Protein AF-A0A1G6CC96-F1 (afdb_monomer_lite)

Radius of gyration: 22.36 Å; chains: 1; bounding box: 56×53×69 Å

pLDDT: mean 89.97, std 10.53, range [34.44, 98.5]

Organism: NCBI:txid439219

Foldseek 3Di:
DVLLVVLLVLLLVLLLVLLCVLFHNLLSVLLNVLSCLLCVLFCVSVDDDLLSNLRNLLSLLLSLLSQLVPDPPLVSLLVSLLVNLQSLLVSCVSPVLSCLLVVLSLVLVVVVVPVVSSVSSVVSSCVNNVVSNVVVVVCVVPDDPDDDDDDQLPDQDQLLQLLCLLDLLLNCPVVSLVQLCVVADPVQSPPDSSNSRHPVSSVVSNVVSVVVDDPVSLVSSLVNLLCLQQQQLSLFAQAAPPCVSPPDDDDPPCCVVCVPPPVVVLVCLQRRHCPHPNSVVSSVSSNVSSVLLVQLLVLLVVVCPPDSSSSSLNSSVVSQSVVCSSGRTNHNNSCSSVSSSSSSSSSCSVVNDRDDDPD

InterPro domains:
  IPR060765 Conserved hypothetical integral membrane protein [PF27792] (4-348)

Structure (mmCIF, N/CA/C/O backbone):
data_AF-A0A1G6CC96-F1
#
_entry.id   AF-A0A1G6CC96-F1
#
loop_
_atom_site.group_PDB
_atom_site.id
_atom_site.type_symbol
_atom_site.label_atom_id
_atom_site.label_alt_id
_atom_site.label_comp_id
_atom_site.label_asym_id
_atom_site.label_entity_id
_atom_site.label_seq_id
_atom_site.pdbx_PDB_ins_code
_atom_site.Cartn_x
_atom_site.Cartn_y
_atom_site.Cartn_z
_atom_site.occupancy
_atom_site.B_iso_or_equiv
_atom_site.auth_seq_id
_atom_site.auth_comp_id
_atom_site.auth_asym_id
_atom_site.auth_atom_id
_atom_site.pdbx_PDB_model_num
ATOM 1 N N . MET A 1 1 ? 4.349 18.146 -9.285 1.00 66.94 1 MET A N 1
ATOM 2 C CA . MET A 1 1 ? 4.994 18.316 -7.963 1.00 66.94 1 MET A CA 1
ATOM 3 C C . MET A 1 1 ? 4.019 18.847 -6.909 1.00 66.94 1 MET A C 1
ATOM 5 O O . MET A 1 1 ? 3.789 18.127 -5.953 1.00 66.94 1 MET A O 1
ATOM 9 N N . PHE A 1 2 ? 3.364 20.006 -7.105 1.00 79.88 2 PHE A N 1
ATOM 10 C CA . PHE A 1 2 ? 2.417 20.583 -6.124 1.00 79.88 2 PHE A CA 1
ATOM 11 C C . PHE A 1 2 ? 1.309 19.619 -5.658 1.00 79.88 2 PHE A C 1
ATOM 13 O O . PHE A 1 2 ? 1.129 19.424 -4.461 1.00 79.88 2 PHE A O 1
ATOM 20 N N . LEU A 1 3 ? 0.617 18.956 -6.594 1.00 84.00 3 LEU A N 1
ATOM 21 C CA . LEU A 1 3 ? -0.415 17.967 -6.256 1.00 84.00 3 LEU A CA 1
ATOM 22 C C . LEU A 1 3 ? 0.128 16.836 -5.371 1.00 84.00 3 LEU A C 1
ATOM 24 O O . LEU A 1 3 ? -0.505 16.472 -4.389 1.00 84.00 3 LEU A O 1
ATOM 28 N N . ASN A 1 4 ? 1.332 16.336 -5.668 1.00 85.31 4 ASN A N 1
ATOM 29 C CA . ASN A 1 4 ? 1.975 15.294 -4.868 1.00 85.31 4 ASN A CA 1
ATOM 30 C C . ASN A 1 4 ? 2.189 15.762 -3.426 1.00 85.31 4 ASN A C 1
ATOM 32 O O . ASN A 1 4 ? 1.802 15.074 -2.490 1.00 85.31 4 ASN A O 1
ATOM 36 N N . THR A 1 5 ? 2.713 16.978 -3.248 1.00 86.25 5 THR A N 1
ATOM 37 C CA . THR A 1 5 ? 2.880 17.600 -1.930 1.00 86.25 5 THR A CA 1
ATOM 38 C C . THR A 1 5 ? 1.551 17.681 -1.177 1.00 86.25 5 THR A C 1
ATOM 40 O O . THR A 1 5 ? 1.510 17.356 0.008 1.00 86.25 5 THR A O 1
ATOM 43 N N . VAL A 1 6 ? 0.453 18.044 -1.846 1.00 90.31 6 VAL A N 1
ATOM 44 C CA . VAL A 1 6 ? -0.884 18.078 -1.228 1.00 90.31 6 VAL A CA 1
ATOM 45 C C . VAL A 1 6 ? -1.329 16.684 -0.778 1.00 90.31 6 VAL A C 1
ATOM 47 O O . VAL A 1 6 ? -1.761 16.529 0.365 1.00 90.31 6 VAL A O 1
ATOM 50 N N . TYR A 1 7 ? -1.196 15.653 -1.617 1.00 91.50 7 TYR A N 1
ATOM 51 C CA . TYR A 1 7 ? -1.599 14.285 -1.257 1.00 91.50 7 TYR A CA 1
ATOM 52 C C . TYR A 1 7 ? -0.770 13.712 -0.105 1.00 91.50 7 TYR A C 1
ATOM 54 O O . TYR A 1 7 ? -1.316 13.132 0.833 1.00 91.50 7 TYR A O 1
ATOM 62 N N . VAL A 1 8 ? 0.541 13.943 -0.128 1.00 90.88 8 VAL A N 1
ATOM 63 C CA . VAL A 1 8 ? 1.461 13.485 0.914 1.00 90.88 8 VAL A CA 1
ATOM 64 C C . VAL A 1 8 ? 1.140 14.143 2.257 1.00 90.88 8 VAL A C 1
ATOM 66 O O . VAL A 1 8 ? 0.943 13.440 3.248 1.00 90.88 8 VAL A O 1
ATOM 69 N N . ASN A 1 9 ? 1.016 15.473 2.295 1.00 92.44 9 ASN A N 1
ATOM 70 C CA . ASN A 1 9 ? 0.734 16.206 3.534 1.00 92.44 9 ASN A CA 1
ATOM 71 C C . ASN A 1 9 ? -0.686 15.954 4.058 1.00 92.44 9 ASN A C 1
ATOM 73 O O . ASN A 1 9 ? -0.877 15.805 5.264 1.00 92.44 9 ASN A O 1
ATOM 77 N N . SER A 1 10 ? -1.684 15.863 3.173 1.00 94.44 10 SER A N 1
ATOM 78 C CA . SER A 1 10 ? -3.052 15.522 3.584 1.00 94.44 10 SER A CA 1
ATOM 79 C C . SER A 1 10 ? -3.117 14.124 4.189 1.00 94.44 10 SER A C 1
ATOM 81 O O . SER A 1 10 ? -3.718 13.957 5.246 1.00 94.44 10 SER A O 1
ATOM 83 N N . SER A 1 11 ? -2.435 13.139 3.602 1.00 94.81 11 SER A N 1
ATOM 84 C CA . SER A 1 11 ? -2.331 11.802 4.184 1.00 94.81 11 SER A CA 1
ATOM 85 C C . SER A 1 11 ? -1.648 11.818 5.559 1.00 94.81 11 SER A C 1
ATOM 87 O O . SER A 1 11 ? -2.174 11.199 6.482 1.00 94.81 11 SER A O 1
ATOM 89 N N . ALA A 1 12 ? -0.563 12.587 5.747 1.00 94.81 12 ALA A N 1
ATOM 90 C CA . ALA A 1 12 ? 0.084 12.753 7.059 1.00 94.81 12 ALA A CA 1
ATOM 91 C C . ALA A 1 12 ? -0.907 13.258 8.117 1.00 94.81 12 ALA A C 1
ATOM 93 O O . ALA A 1 12 ? -1.043 12.682 9.199 1.00 94.81 12 ALA A O 1
ATOM 94 N N . TYR A 1 13 ? -1.624 14.330 7.775 1.00 96.75 13 TYR A N 1
ATOM 95 C CA . TYR A 1 13 ? -2.587 14.977 8.656 1.00 96.75 13 TYR A CA 1
ATOM 96 C C . TYR A 1 13 ? -3.768 14.060 8.992 1.00 96.75 13 TYR A C 1
ATOM 98 O O . TYR A 1 13 ? -4.134 13.923 10.160 1.00 96.75 13 TYR A O 1
ATOM 106 N N . ILE A 1 14 ? -4.347 13.406 7.982 1.00 97.81 14 ILE A N 1
ATOM 107 C CA . ILE A 1 14 ? -5.479 12.489 8.145 1.00 97.81 14 ILE A CA 1
ATOM 108 C C . ILE A 1 14 ? -5.066 11.308 9.028 1.00 97.81 14 ILE A C 1
ATOM 110 O O . ILE A 1 14 ? -5.776 10.993 9.983 1.00 97.81 14 ILE A O 1
ATOM 114 N N . SER A 1 15 ? -3.905 10.701 8.767 1.00 97.06 15 SER A N 1
ATOM 115 C CA . SER A 1 15 ? -3.367 9.602 9.575 1.00 97.06 15 SER A CA 1
ATOM 116 C C . SER A 1 15 ? -3.149 10.024 11.027 1.00 97.06 15 SER A C 1
ATOM 118 O O . SER A 1 15 ? -3.610 9.326 11.929 1.00 97.06 15 SER A O 1
ATOM 120 N N . TYR A 1 16 ? -2.536 11.185 11.279 1.00 97.94 16 TYR A N 1
ATOM 121 C CA . TYR A 1 16 ? -2.377 11.731 12.633 1.00 97.94 16 TYR A CA 1
ATOM 122 C C . TYR A 1 16 ? -3.729 11.937 13.330 1.00 97.94 16 TYR A C 1
ATOM 124 O O . TYR A 1 16 ? -3.936 11.472 14.452 1.00 97.94 16 TYR A O 1
ATOM 132 N N . TYR A 1 17 ? -4.678 12.594 12.657 1.00 98.00 17 TYR A N 1
ATOM 133 C CA . TYR A 1 17 ? -5.994 12.885 13.222 1.00 98.00 17 TYR A CA 1
ATOM 134 C C . TYR A 1 17 ? -6.759 11.606 13.581 1.00 98.00 17 TYR A C 1
ATOM 136 O O . TYR A 1 17 ? -7.321 11.511 14.673 1.00 98.00 17 TYR A O 1
ATOM 144 N N . ILE A 1 18 ? -6.764 10.615 12.687 1.00 97.38 18 ILE A N 1
ATOM 145 C CA . ILE A 1 18 ? -7.412 9.314 12.903 1.00 97.38 18 ILE A CA 1
ATOM 146 C C . ILE A 1 18 ? -6.748 8.579 14.063 1.00 97.38 18 ILE A C 1
ATOM 148 O O . ILE A 1 18 ? -7.449 8.099 14.952 1.00 97.38 18 ILE A O 1
ATOM 152 N N . SER A 1 19 ? -5.417 8.550 14.090 1.00 96.62 19 SER A N 1
ATOM 153 C CA . SER A 1 19 ? -4.648 7.910 15.161 1.00 96.62 19 SER A CA 1
ATOM 154 C C . SER A 1 19 ? -5.001 8.502 16.523 1.00 96.62 19 SER A C 1
ATOM 156 O O . SER A 1 19 ? -5.304 7.767 17.458 1.00 96.62 19 SER A O 1
ATOM 158 N N . ARG A 1 20 ? -5.064 9.8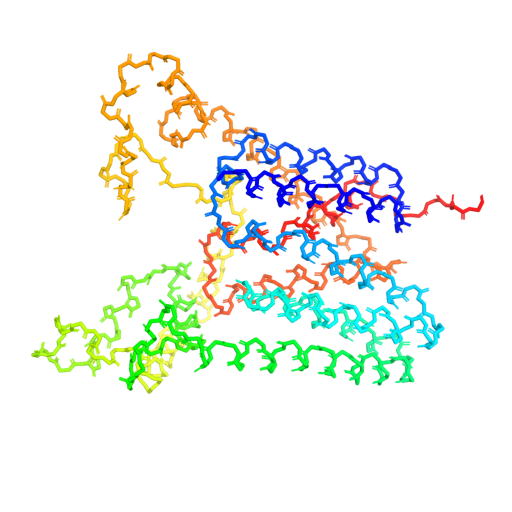36 16.617 1.00 96.69 20 ARG A N 1
ATOM 159 C CA . ARG A 1 20 ? -5.444 10.533 17.851 1.00 96.69 20 ARG A CA 1
ATOM 160 C C . ARG A 1 20 ? -6.892 10.262 18.243 1.00 96.69 20 ARG A C 1
ATOM 162 O O . ARG A 1 20 ? -7.183 10.101 19.419 1.00 96.69 20 ARG A O 1
ATOM 169 N N . LYS A 1 21 ? -7.804 10.262 17.268 1.00 95.88 21 LYS A N 1
ATOM 170 C CA . LYS A 1 21 ? -9.247 10.122 17.499 1.00 95.88 21 LYS A CA 1
ATOM 171 C C . LYS A 1 21 ? -9.638 8.728 17.982 1.00 95.88 21 LYS A C 1
ATOM 173 O O . LYS A 1 21 ? -10.535 8.618 18.812 1.00 95.88 21 LYS A O 1
ATOM 178 N N . TYR A 1 22 ? -9.043 7.684 17.410 1.00 93.50 22 TYR A N 1
ATOM 179 C CA . TYR A 1 22 ? -9.406 6.304 17.737 1.00 93.50 22 TYR A CA 1
ATOM 180 C C . TYR A 1 22 ? -8.494 5.677 18.784 1.00 93.50 22 TYR A C 1
ATOM 182 O O . TYR A 1 22 ? -8.915 4.740 19.448 1.00 93.50 22 TYR A O 1
ATOM 190 N N . PHE A 1 23 ? -7.288 6.197 18.979 1.00 92.56 23 PHE A N 1
ATOM 191 C CA . PHE A 1 23 ? -6.378 5.682 19.990 1.00 92.56 23 PHE A CA 1
ATOM 192 C C . PHE A 1 23 ? -6.014 6.793 20.973 1.00 92.56 23 PHE A C 1
ATOM 194 O O . PHE A 1 23 ? -6.865 7.221 21.745 1.00 92.56 23 PHE A O 1
ATOM 201 N N . ASN A 1 24 ? -4.776 7.285 20.950 1.00 92.31 24 ASN A N 1
ATOM 202 C CA . ASN A 1 24 ? -4.319 8.338 21.849 1.00 92.31 24 ASN A CA 1
ATOM 203 C C . ASN A 1 24 ? -3.284 9.250 21.174 1.00 92.31 24 ASN A C 1
ATOM 205 O O . ASN A 1 24 ? -2.833 9.006 20.049 1.00 92.31 24 ASN A O 1
ATOM 209 N N . GLN A 1 25 ? -2.895 10.315 21.878 1.00 96.06 25 GLN A N 1
ATOM 210 C CA . GLN A 1 25 ? -1.932 11.297 21.378 1.00 96.06 25 GLN A CA 1
ATOM 211 C C . GLN A 1 25 ? -0.558 10.680 21.080 1.00 96.06 25 GLN A C 1
ATOM 213 O O . GLN A 1 25 ? 0.040 11.011 20.063 1.00 96.06 25 GLN A O 1
ATOM 218 N N . LYS A 1 26 ? -0.076 9.748 21.912 1.00 95.25 26 LYS A N 1
ATOM 219 C CA . LYS A 1 26 ? 1.244 9.122 21.735 1.00 95.25 26 LYS A CA 1
ATOM 220 C C . LYS A 1 26 ? 1.324 8.295 20.455 1.00 95.25 26 LYS A C 1
ATOM 222 O O . LYS A 1 26 ? 2.304 8.397 19.724 1.00 95.25 26 LYS A O 1
ATOM 227 N N . ILE A 1 27 ? 0.278 7.531 20.146 1.00 95.44 27 ILE A N 1
ATOM 228 C CA . ILE A 1 27 ? 0.191 6.766 18.895 1.00 95.44 27 ILE A CA 1
ATOM 229 C C . ILE A 1 27 ? 0.135 7.713 17.696 1.00 95.44 27 ILE A C 1
ATOM 231 O O . ILE A 1 27 ? 0.796 7.460 16.691 1.00 95.44 27 ILE A O 1
ATOM 235 N N . ALA A 1 28 ? -0.602 8.823 17.803 1.00 97.12 28 ALA A N 1
ATOM 236 C CA . ALA A 1 28 ? -0.638 9.842 16.759 1.00 97.12 28 ALA A CA 1
ATOM 237 C C . ALA A 1 28 ? 0.738 10.477 16.517 1.00 97.12 28 ALA A C 1
ATOM 239 O O . ALA A 1 28 ? 1.135 10.632 15.362 1.00 97.12 28 ALA A O 1
ATOM 240 N N . ASP A 1 29 ? 1.478 10.784 17.584 1.00 97.31 29 ASP A N 1
ATOM 241 C CA . ASP A 1 29 ? 2.831 11.338 17.506 1.00 97.31 29 ASP A CA 1
ATOM 242 C C . ASP A 1 29 ? 3.792 10.357 16.822 1.00 97.31 29 ASP A C 1
ATOM 244 O O . ASP A 1 29 ? 4.528 10.762 15.925 1.00 97.31 29 ASP A O 1
ATOM 248 N N . TYR A 1 30 ? 3.746 9.063 17.169 1.00 96.56 30 TYR A N 1
ATOM 249 C CA . TYR A 1 30 ? 4.528 8.030 16.478 1.00 96.56 30 TYR A CA 1
ATOM 250 C C . TYR A 1 30 ? 4.151 7.905 15.005 1.00 96.56 30 TYR A C 1
ATOM 252 O O . TYR A 1 30 ? 5.040 7.906 14.152 1.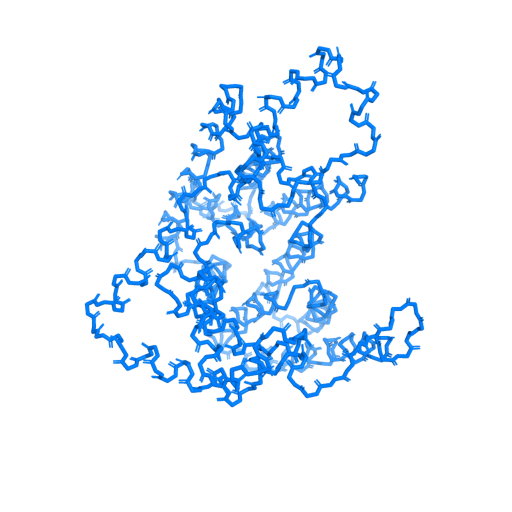00 96.56 30 TYR A O 1
ATOM 260 N N . CYS A 1 31 ? 2.854 7.871 14.689 1.00 96.38 31 CYS A N 1
ATOM 261 C CA . CYS A 1 31 ? 2.397 7.802 13.305 1.00 96.38 31 CYS A CA 1
ATOM 262 C C . CYS A 1 31 ? 2.934 8.981 12.496 1.00 96.38 31 CYS A C 1
ATOM 264 O O . CYS A 1 31 ? 3.490 8.789 11.419 1.00 96.38 31 CYS A O 1
ATOM 266 N N . PHE A 1 32 ? 2.798 10.197 13.024 1.00 96.88 32 PHE A N 1
ATOM 267 C CA . PHE A 1 32 ? 3.269 11.402 12.353 1.00 96.88 32 PHE A CA 1
ATOM 268 C C . PHE A 1 32 ? 4.793 11.426 12.222 1.00 96.88 32 PHE A C 1
ATOM 270 O O . PHE A 1 32 ? 5.297 11.720 11.142 1.00 96.88 32 PHE A O 1
ATOM 277 N N . PHE A 1 33 ? 5.523 11.054 13.274 1.00 96.44 33 PHE A N 1
ATOM 278 C CA . PHE A 1 33 ? 6.983 10.978 13.267 1.00 96.44 33 PHE A CA 1
ATOM 279 C C . PHE A 1 33 ? 7.506 10.044 12.171 1.00 96.44 33 PHE A C 1
ATOM 281 O O . PHE A 1 33 ? 8.300 10.469 11.331 1.00 96.44 33 PHE A O 1
ATOM 288 N N . PHE A 1 34 ? 7.023 8.798 12.122 1.00 95.88 34 PHE A N 1
ATOM 289 C CA . PHE A 1 34 ? 7.455 7.840 11.101 1.00 95.88 34 PHE A CA 1
ATOM 290 C C . PHE A 1 34 ? 7.040 8.265 9.694 1.00 95.88 34 PHE A C 1
ATOM 292 O O . PHE A 1 34 ? 7.820 8.123 8.754 1.00 95.88 34 PHE A O 1
ATOM 299 N N . TYR A 1 35 ? 5.840 8.829 9.548 1.00 93.94 35 TYR A N 1
ATOM 300 C CA . TYR A 1 35 ? 5.359 9.339 8.269 1.00 93.94 35 TYR A CA 1
ATOM 301 C C . TYR A 1 35 ? 6.251 10.479 7.749 1.00 93.94 35 TYR A C 1
ATOM 303 O O . TYR A 1 35 ? 6.664 10.462 6.592 1.00 93.94 35 TYR A O 1
ATOM 311 N N . VAL A 1 36 ? 6.615 11.435 8.611 1.00 92.25 36 VAL A N 1
ATOM 312 C CA . VAL A 1 36 ? 7.494 12.565 8.267 1.00 92.25 36 VAL A CA 1
ATOM 313 C C . VAL A 1 36 ? 8.896 12.097 7.894 1.00 92.25 36 VAL A C 1
ATOM 315 O O . VAL A 1 36 ? 9.425 12.568 6.892 1.00 92.25 36 VAL A O 1
ATOM 318 N N . ILE A 1 37 ? 9.491 11.164 8.642 1.00 91.81 37 ILE A N 1
ATOM 319 C CA . ILE A 1 37 ? 10.823 10.635 8.312 1.00 91.81 37 ILE A CA 1
ATOM 320 C C . ILE A 1 37 ? 10.819 9.979 6.931 1.00 91.81 37 ILE A C 1
ATOM 322 O O . ILE A 1 37 ? 11.668 10.304 6.103 1.00 91.81 37 ILE A O 1
ATOM 326 N N . LEU A 1 38 ? 9.840 9.117 6.646 1.00 88.00 38 LEU A N 1
ATOM 327 C CA . LEU A 1 38 ? 9.750 8.469 5.338 1.00 88.00 38 LEU A CA 1
ATOM 328 C C . LEU A 1 38 ? 9.569 9.481 4.200 1.00 88.00 38 LEU A C 1
ATOM 330 O O . LEU A 1 38 ? 10.156 9.304 3.142 1.00 88.00 38 LEU A O 1
ATOM 334 N N . ILE A 1 39 ? 8.820 10.567 4.404 1.00 84.81 39 ILE A N 1
ATOM 335 C CA . ILE A 1 39 ? 8.657 11.607 3.375 1.00 84.81 39 ILE A CA 1
ATOM 336 C C . ILE A 1 39 ? 9.912 12.442 3.180 1.00 84.81 39 ILE A C 1
ATOM 338 O O . ILE A 1 39 ? 10.270 12.742 2.045 1.00 84.81 39 ILE A O 1
ATOM 342 N N . LEU A 1 40 ? 10.526 12.892 4.274 1.00 84.00 40 LEU A N 1
ATOM 343 C CA . LEU A 1 40 ? 11.650 13.822 4.212 1.00 84.00 40 LEU A CA 1
ATOM 344 C C . LEU A 1 40 ? 12.869 13.182 3.559 1.00 84.00 40 LEU A C 1
ATOM 346 O O . LEU A 1 40 ? 13.603 13.864 2.848 1.00 84.00 40 LEU A O 1
ATOM 350 N N . PHE A 1 41 ? 13.077 11.892 3.813 1.00 84.06 41 PHE A N 1
ATOM 351 C CA . PHE A 1 41 ? 14.272 11.193 3.366 1.00 84.06 41 PHE A CA 1
ATOM 352 C C . PHE A 1 41 ? 14.050 10.315 2.138 1.00 84.06 41 PHE A C 1
ATOM 354 O O . PHE A 1 41 ? 15.045 9.953 1.516 1.00 84.06 41 PHE A O 1
ATOM 361 N N . SER A 1 42 ? 12.794 10.057 1.738 1.00 85.19 42 SER A N 1
ATOM 362 C CA . SER A 1 42 ? 12.518 9.249 0.552 1.00 85.19 42 SER A CA 1
ATOM 363 C C . SER A 1 42 ? 12.136 10.060 -0.683 1.00 85.19 42 SER A C 1
ATOM 365 O O . SER A 1 42 ? 11.096 10.732 -0.708 1.00 85.19 42 SER A O 1
ATOM 367 N N . PRO A 1 43 ? 12.907 9.942 -1.780 1.00 80.69 43 PRO A N 1
ATOM 368 C CA . PRO A 1 43 ? 12.607 10.641 -3.024 1.00 80.69 43 PRO A CA 1
ATOM 369 C C . PRO A 1 43 ? 11.318 10.157 -3.701 1.00 80.69 43 PRO A C 1
ATOM 371 O O . PRO A 1 43 ? 10.759 10.883 -4.527 1.00 80.69 43 PRO A O 1
ATOM 374 N N . PHE A 1 44 ? 10.772 8.993 -3.325 1.00 79.44 44 PHE A N 1
ATOM 375 C CA . PHE A 1 44 ? 9.482 8.524 -3.843 1.00 79.44 44 PHE A CA 1
ATOM 376 C C . PHE A 1 44 ? 8.357 9.537 -3.641 1.00 79.44 44 PHE A C 1
ATOM 378 O O . PHE A 1 44 ? 7.554 9.752 -4.551 1.00 79.44 44 PHE A O 1
ATOM 385 N N . PHE A 1 45 ? 8.330 10.217 -2.493 1.00 78.56 45 PHE A N 1
ATOM 386 C CA . PHE A 1 45 ? 7.303 11.212 -2.170 1.00 78.56 45 PHE A CA 1
ATOM 387 C C . PHE A 1 45 ? 7.501 12.549 -2.901 1.00 78.56 45 PHE A C 1
ATOM 389 O O . PHE A 1 45 ? 6.650 13.437 -2.811 1.00 78.56 45 PHE A O 1
ATOM 396 N N . LEU A 1 46 ? 8.580 12.700 -3.673 1.00 75.88 46 LEU A N 1
ATOM 397 C CA . LEU A 1 46 ? 8.794 13.831 -4.581 1.00 75.88 46 LEU A CA 1
ATOM 398 C C . LEU A 1 46 ? 8.241 13.543 -5.984 1.00 75.88 46 LEU A C 1
ATOM 400 O O . LEU A 1 46 ? 7.866 14.470 -6.710 1.00 75.88 46 LEU A O 1
ATOM 404 N N . THR A 1 47 ? 8.149 12.265 -6.355 1.00 75.38 47 THR A N 1
ATOM 405 C CA . THR A 1 47 ? 7.673 11.825 -7.669 1.00 75.38 47 THR A CA 1
ATOM 406 C C . THR A 1 47 ? 6.161 11.646 -7.691 1.00 75.38 47 THR A C 1
ATOM 408 O O . THR A 1 47 ? 5.565 11.106 -6.760 1.00 75.38 47 THR A O 1
ATOM 411 N N . MET A 1 48 ? 5.519 12.106 -8.768 1.00 76.88 48 MET A N 1
ATOM 412 C CA . MET A 1 48 ? 4.094 11.858 -8.956 1.00 76.88 48 MET A CA 1
ATOM 413 C C . MET A 1 48 ? 3.900 10.390 -9.318 1.00 76.88 48 MET A C 1
ATOM 415 O O . MET A 1 48 ? 4.299 9.951 -10.394 1.00 76.88 48 MET A O 1
ATOM 419 N N . TYR A 1 49 ? 3.280 9.644 -8.413 1.00 78.00 49 TYR A N 1
ATOM 420 C CA . TYR A 1 49 ? 3.047 8.221 -8.590 1.00 78.00 49 TYR A CA 1
ATOM 421 C C . TYR A 1 49 ? 1.664 7.850 -8.068 1.00 78.00 49 TYR A C 1
ATOM 423 O O . TYR A 1 49 ? 1.207 8.400 -7.066 1.00 78.00 49 TYR A O 1
ATOM 431 N N . THR A 1 50 ? 0.977 6.927 -8.744 1.00 83.12 50 THR A N 1
ATOM 432 C CA . THR A 1 50 ? -0.422 6.596 -8.421 1.00 83.12 50 THR A CA 1
ATOM 433 C C . THR A 1 50 ? -0.594 6.053 -7.005 1.00 83.12 50 THR A C 1
ATOM 435 O O . THR A 1 50 ? -1.633 6.293 -6.398 1.00 83.12 50 THR A O 1
ATOM 438 N N . ASP A 1 51 ? 0.432 5.397 -6.447 1.00 83.38 51 ASP A N 1
ATOM 439 C CA . ASP A 1 51 ? 0.419 4.958 -5.046 1.00 83.38 51 ASP A CA 1
ATOM 440 C C . ASP A 1 51 ? 0.327 6.143 -4.077 1.00 83.38 51 ASP A C 1
ATOM 442 O O . ASP A 1 51 ? -0.446 6.094 -3.124 1.00 83.38 51 ASP A O 1
ATOM 446 N N . ILE A 1 52 ? 1.034 7.243 -4.362 1.00 88.12 52 ILE A N 1
ATOM 447 C CA . ILE A 1 52 ? 1.022 8.456 -3.534 1.00 88.12 52 ILE A CA 1
ATOM 448 C C . ILE A 1 52 ? -0.336 9.164 -3.603 1.00 88.12 52 ILE A C 1
ATOM 450 O O . ILE A 1 52 ? -0.841 9.636 -2.584 1.00 88.12 52 ILE A O 1
ATOM 454 N N . LEU A 1 53 ? -0.963 9.186 -4.785 1.00 90.50 53 LEU A N 1
ATOM 455 C CA . LEU A 1 53 ? -2.298 9.768 -4.978 1.00 90.50 53 LEU A CA 1
ATOM 456 C C . LEU A 1 53 ? -3.369 9.050 -4.141 1.00 90.50 53 LEU A C 1
ATOM 458 O O . LEU A 1 53 ? -4.328 9.677 -3.692 1.00 90.50 53 LEU A O 1
ATOM 462 N N . ALA A 1 54 ? -3.211 7.740 -3.928 1.00 92.38 54 ALA A N 1
ATOM 463 C CA . ALA A 1 54 ? -4.165 6.924 -3.186 1.00 92.38 54 ALA A CA 1
ATOM 464 C C . ALA A 1 54 ? -4.031 7.062 -1.659 1.00 92.38 54 ALA A C 1
ATOM 466 O O . ALA A 1 54 ? -5.018 6.848 -0.954 1.00 92.38 54 ALA A O 1
ATOM 467 N N . LEU A 1 55 ? -2.858 7.448 -1.137 1.00 93.25 55 LEU A N 1
ATOM 468 C CA . LEU A 1 55 ? -2.578 7.509 0.306 1.00 93.25 55 LEU A CA 1
ATOM 469 C C . LEU A 1 55 ? -3.643 8.242 1.136 1.00 93.25 55 LEU A C 1
ATOM 471 O O . LEU A 1 55 ? -4.142 7.639 2.084 1.00 93.25 55 LEU A O 1
ATOM 475 N N . PRO A 1 56 ? -4.067 9.481 0.811 1.00 95.56 56 PRO A N 1
ATOM 476 C CA . PRO A 1 56 ? -5.065 10.163 1.631 1.00 95.56 56 PRO A CA 1
ATOM 477 C C . PRO A 1 56 ? -6.425 9.459 1.612 1.00 95.56 56 PRO A C 1
ATOM 479 O O . PRO A 1 56 ? -7.105 9.431 2.636 1.00 95.56 56 PRO A O 1
ATOM 482 N N . LEU A 1 57 ? -6.813 8.844 0.489 1.00 96.75 57 LEU A N 1
ATOM 483 C CA . LEU A 1 57 ? -8.049 8.061 0.412 1.00 96.75 57 LEU A CA 1
ATOM 484 C C . LEU A 1 57 ? -7.958 6.809 1.286 1.00 96.75 57 LEU A C 1
ATOM 486 O O . LEU A 1 57 ? -8.911 6.492 1.992 1.00 96.75 57 LEU A O 1
ATOM 490 N N . LEU A 1 58 ? -6.811 6.127 1.280 1.00 96.31 58 LEU A N 1
ATOM 491 C CA . LEU A 1 58 ? -6.556 4.957 2.121 1.00 96.31 58 LEU A CA 1
ATOM 492 C C . LEU A 1 58 ? -6.553 5.326 3.610 1.00 96.31 58 LEU A C 1
ATOM 494 O O . LEU A 1 58 ? -7.175 4.629 4.409 1.00 96.31 58 LEU A O 1
ATOM 498 N N . SER A 1 59 ? -5.957 6.461 3.982 1.00 97.38 59 SER A N 1
ATOM 499 C CA . SER A 1 59 ? -6.020 6.980 5.351 1.00 97.38 59 SER A CA 1
ATOM 500 C C . SER A 1 59 ? -7.466 7.267 5.768 1.00 97.38 59 SER A C 1
ATOM 502 O O . SER A 1 59 ? -7.889 6.840 6.840 1.00 97.38 59 SER A O 1
ATOM 504 N N . VAL A 1 60 ? -8.276 7.900 4.909 1.00 98.12 60 VAL A N 1
ATOM 505 C CA . VAL A 1 60 ? -9.716 8.096 5.174 1.00 98.12 60 VAL A CA 1
ATOM 506 C C . VAL A 1 60 ? -10.450 6.758 5.317 1.00 98.12 60 VAL A C 1
ATOM 508 O O . VAL A 1 60 ? -11.249 6.615 6.242 1.00 98.12 60 VAL A O 1
ATOM 511 N N . GLN A 1 61 ? -10.171 5.767 4.462 1.00 97.69 61 GLN A N 1
ATOM 512 C CA . GLN A 1 61 ? -10.782 4.433 4.560 1.00 97.69 61 GLN A CA 1
ATOM 513 C C . GLN A 1 61 ? -10.500 3.767 5.905 1.00 97.69 61 GLN A C 1
ATOM 515 O O . GLN A 1 61 ? -11.428 3.223 6.500 1.00 97.69 61 GLN A O 1
ATOM 520 N N . ILE A 1 62 ? -9.269 3.862 6.422 1.00 98.00 62 ILE A N 1
ATOM 521 C CA . ILE A 1 62 ? -8.934 3.377 7.770 1.00 98.00 62 ILE A CA 1
ATOM 522 C C . ILE A 1 62 ? -9.839 4.057 8.798 1.00 98.00 62 ILE A C 1
ATOM 524 O O . ILE A 1 62 ? -10.508 3.383 9.574 1.00 98.00 62 ILE A O 1
ATOM 528 N N . GLY A 1 63 ? -9.929 5.388 8.781 1.00 98.06 63 GLY A N 1
ATOM 529 C CA . GLY A 1 63 ? -10.737 6.134 9.749 1.00 98.06 63 GLY A CA 1
ATOM 530 C C . GLY A 1 63 ? -12.229 5.807 9.702 1.00 98.06 63 GLY A C 1
ATOM 531 O O . GLY A 1 63 ? -12.888 5.827 10.744 1.00 98.06 63 GLY A O 1
ATOM 532 N N . LEU A 1 64 ? -12.765 5.499 8.520 1.00 98.44 64 LEU A N 1
ATOM 533 C CA . LEU A 1 64 ? -14.153 5.065 8.336 1.00 98.44 64 LEU A CA 1
ATOM 534 C C . LEU A 1 64 ? -14.366 3.619 8.788 1.00 98.44 64 LEU A C 1
ATOM 536 O O . LEU A 1 64 ? -15.374 3.339 9.431 1.00 98.44 64 LEU A O 1
ATOM 540 N N . ALA A 1 65 ? -13.420 2.721 8.514 1.00 97.75 65 ALA A N 1
ATOM 541 C CA . ALA A 1 65 ? -13.465 1.346 9.000 1.00 97.75 65 ALA A CA 1
ATOM 542 C C . ALA A 1 65 ? -13.427 1.300 10.537 1.00 97.75 65 ALA A C 1
ATOM 544 O O . ALA A 1 65 ? -14.276 0.656 11.150 1.00 97.75 65 ALA A O 1
ATOM 545 N N . LEU A 1 66 ? -12.540 2.077 11.168 1.00 96.88 66 LEU A N 1
ATOM 546 C CA . LEU A 1 66 ? -12.493 2.230 12.628 1.00 96.88 66 LEU A CA 1
ATOM 547 C C . LEU A 1 66 ? -13.800 2.827 13.184 1.00 96.88 66 LEU A C 1
ATOM 549 O O . LEU A 1 66 ? -14.320 2.354 14.194 1.00 96.88 66 LEU A O 1
ATOM 553 N N . ALA A 1 67 ? -14.385 3.821 12.501 1.00 96.75 67 ALA A N 1
ATOM 554 C CA . ALA A 1 67 ? -15.692 4.377 12.873 1.00 96.75 67 ALA A CA 1
ATOM 555 C C . ALA A 1 67 ? -16.803 3.318 12.844 1.00 96.75 67 ALA A C 1
ATOM 557 O O . ALA A 1 67 ? -17.687 3.314 13.703 1.00 96.75 67 ALA A O 1
ATOM 558 N N . LEU A 1 68 ? -16.775 2.456 11.824 1.00 96.56 68 LEU A N 1
ATOM 559 C CA . LEU A 1 68 ? -17.766 1.415 11.593 1.00 96.56 68 LEU A CA 1
ATOM 560 C C . LEU A 1 68 ? -17.688 0.318 12.660 1.00 96.56 68 LEU A C 1
ATOM 562 O O . LEU A 1 68 ? -18.733 -0.149 13.115 1.00 96.56 68 LEU A O 1
ATOM 566 N N . LEU A 1 69 ? -16.481 -0.054 13.096 1.00 94.06 69 LEU A N 1
ATOM 567 C CA . LEU A 1 69 ? -16.290 -0.992 14.208 1.00 94.06 69 LEU A CA 1
ATOM 568 C C . LEU A 1 69 ? -16.961 -0.463 15.483 1.00 94.06 69 LEU A C 1
ATOM 570 O O . LEU A 1 69 ? -17.813 -1.144 16.043 1.00 94.06 69 LEU A O 1
ATOM 574 N N . ARG A 1 70 ? -16.722 0.806 15.838 1.00 92.12 70 ARG A N 1
ATOM 575 C CA . ARG A 1 70 ? -17.197 1.430 17.090 1.00 92.12 70 ARG A CA 1
ATOM 576 C C . ARG A 1 70 ? -18.676 1.800 17.169 1.00 92.12 70 ARG A C 1
ATOM 578 O O . ARG A 1 70 ? -19.099 2.393 18.162 1.00 92.12 70 ARG A O 1
ATOM 585 N N . THR A 1 71 ? -19.474 1.568 16.130 1.00 92.69 71 THR A N 1
ATOM 586 C CA . THR A 1 71 ? -20.874 2.010 16.133 1.00 92.69 71 THR A CA 1
ATOM 587 C C . THR A 1 71 ? -21.859 0.891 15.842 1.00 92.69 71 THR A C 1
ATOM 589 O O . THR A 1 71 ? -21.739 0.180 14.848 1.00 92.69 71 THR A O 1
ATOM 592 N N . ASP A 1 72 ? -22.894 0.798 16.675 1.00 91.50 72 ASP A N 1
ATOM 593 C CA . ASP A 1 72 ? -24.049 -0.083 16.450 1.00 91.50 72 ASP A CA 1
ATOM 594 C C . ASP A 1 72 ? -25.311 0.678 16.038 1.00 91.50 72 ASP A C 1
ATOM 596 O O . ASP A 1 72 ? -26.338 0.087 15.702 1.00 91.50 72 ASP A O 1
ATOM 600 N N . ASN A 1 73 ? -25.250 2.012 16.012 1.00 95.81 73 ASN A N 1
ATOM 601 C CA . ASN A 1 73 ? -26.361 2.824 15.543 1.00 95.81 73 ASN A CA 1
ATOM 602 C C . ASN A 1 73 ? -26.509 2.674 14.021 1.00 95.81 73 ASN A C 1
ATOM 604 O O . ASN A 1 73 ? -25.677 3.166 13.262 1.00 95.81 73 ASN A O 1
ATOM 608 N N . LEU A 1 74 ? -27.603 2.054 13.572 1.00 95.62 74 LEU A N 1
ATOM 609 C CA . LEU A 1 74 ? -27.831 1.738 12.157 1.00 95.62 74 LEU A CA 1
ATOM 610 C C . LEU A 1 74 ? -27.811 2.968 11.230 1.00 95.62 74 LEU A C 1
ATOM 612 O O . LEU A 1 74 ? -27.328 2.877 10.104 1.00 95.62 74 LEU A O 1
ATOM 616 N N . SER A 1 75 ? -28.265 4.139 11.694 1.00 96.81 75 SER A N 1
ATOM 617 C CA . SER A 1 75 ? -28.186 5.376 10.901 1.00 96.81 75 SER A CA 1
ATOM 618 C C . SER A 1 75 ? -26.735 5.823 10.705 1.00 96.81 75 SER A C 1
ATOM 620 O O . SER A 1 75 ? -26.341 6.199 9.598 1.00 96.81 75 SER A O 1
ATOM 622 N N . LYS A 1 76 ? -25.907 5.738 11.756 1.00 97.38 76 LYS A N 1
ATOM 623 C CA . LYS A 1 76 ? -24.464 6.006 11.657 1.00 97.38 76 LYS A CA 1
ATOM 624 C C . LYS A 1 76 ? -23.764 4.969 10.780 1.00 97.38 76 LYS A C 1
ATOM 626 O O . LYS A 1 76 ? -22.974 5.371 9.931 1.00 97.38 76 LYS A O 1
ATOM 631 N N . VAL A 1 77 ? -24.097 3.683 10.923 1.00 97.56 77 VAL A N 1
ATOM 632 C CA . VAL A 1 77 ? -23.597 2.597 10.061 1.00 97.56 77 VAL A CA 1
ATOM 633 C C . VAL A 1 77 ? -23.860 2.925 8.594 1.00 97.56 77 VAL A C 1
ATOM 635 O O . VAL A 1 77 ? -22.918 2.928 7.808 1.00 97.56 77 VAL A O 1
ATOM 638 N N . ALA A 1 78 ? -25.096 3.278 8.226 1.00 98.06 78 ALA A N 1
ATOM 639 C CA . ALA A 1 78 ? -25.437 3.632 6.849 1.00 98.06 78 ALA A CA 1
ATOM 640 C C . ALA A 1 78 ? -24.638 4.846 6.341 1.00 98.06 78 ALA A C 1
ATOM 642 O O . ALA A 1 78 ? -24.101 4.808 5.237 1.00 98.06 78 ALA A O 1
ATOM 643 N N . LYS A 1 79 ? -24.490 5.905 7.148 1.00 98.31 79 LYS A N 1
ATOM 644 C CA . LYS A 1 79 ? -23.709 7.098 6.766 1.00 98.31 79 LYS A CA 1
ATOM 645 C C . LYS A 1 79 ? -22.226 6.784 6.552 1.00 98.31 79 LYS A C 1
ATOM 647 O O . LYS A 1 79 ? -21.672 7.151 5.519 1.00 98.31 79 LYS A O 1
ATOM 652 N N . ILE A 1 80 ? -21.598 6.100 7.510 1.00 98.38 80 ILE A N 1
ATOM 653 C CA . ILE A 1 80 ? -20.175 5.732 7.454 1.00 98.38 80 ILE A CA 1
ATOM 654 C C . ILE A 1 80 ? -19.918 4.807 6.271 1.00 98.38 80 ILE A C 1
ATOM 656 O O . ILE A 1 80 ? -18.994 5.039 5.502 1.00 98.38 80 ILE A O 1
ATOM 660 N N . THR A 1 81 ? -20.763 3.794 6.100 1.00 98.19 81 THR A N 1
ATOM 661 C CA . THR A 1 81 ? -20.637 2.812 5.022 1.00 98.19 81 THR A CA 1
ATOM 662 C C . THR A 1 81 ? -20.861 3.447 3.652 1.00 98.19 81 THR A C 1
ATOM 664 O O . THR A 1 81 ? -20.132 3.142 2.712 1.00 98.19 81 THR A O 1
ATOM 667 N N . SER A 1 82 ? -21.826 4.363 3.527 1.00 98.44 82 SER A N 1
ATOM 668 C CA . SER A 1 82 ? -22.057 5.095 2.279 1.00 98.44 82 SER A CA 1
ATOM 669 C C . SER A 1 82 ? -20.798 5.859 1.871 1.00 98.44 82 SER A C 1
ATOM 671 O O . SER A 1 82 ? -20.301 5.673 0.758 1.00 98.44 82 SER A O 1
ATOM 673 N N . LEU A 1 83 ? -20.217 6.619 2.808 1.00 98.50 83 LEU A N 1
ATOM 674 C CA . LEU A 1 83 ? -18.966 7.340 2.586 1.00 98.50 83 LEU A CA 1
ATOM 675 C C . LEU A 1 83 ? -17.794 6.389 2.303 1.00 98.50 83 LEU A C 1
ATOM 677 O O . LEU A 1 83 ? -16.996 6.672 1.415 1.00 98.50 83 LEU A O 1
ATOM 681 N N . LEU A 1 84 ? -17.715 5.251 2.998 1.00 98.50 84 LEU A N 1
ATOM 682 C CA . LEU A 1 84 ? -16.696 4.229 2.759 1.00 98.50 84 LEU A CA 1
ATOM 683 C C . LEU A 1 84 ? -16.775 3.707 1.321 1.00 98.50 84 LEU A C 1
ATOM 685 O O . LEU A 1 84 ? -15.762 3.713 0.633 1.00 98.50 84 LEU A O 1
ATOM 689 N N . GLY A 1 85 ? -17.963 3.346 0.827 1.00 98.44 85 GLY A N 1
ATOM 690 C CA . GLY A 1 85 ? -18.131 2.887 -0.555 1.00 98.44 85 GLY A CA 1
ATOM 691 C C . GLY A 1 85 ? -17.829 3.967 -1.598 1.00 98.44 85 GLY A C 1
ATOM 692 O O . GLY A 1 85 ? -17.225 3.652 -2.620 1.00 98.44 85 GLY A O 1
ATOM 693 N N . ILE A 1 86 ? -18.127 5.244 -1.321 1.00 98.44 86 ILE A N 1
ATOM 694 C CA . ILE A 1 86 ? -17.729 6.359 -2.201 1.00 98.44 86 ILE A CA 1
ATOM 695 C C . ILE A 1 86 ? -16.202 6.481 -2.267 1.00 98.44 86 ILE A C 1
ATOM 697 O O . ILE A 1 86 ? -15.625 6.498 -3.354 1.00 98.44 86 ILE A O 1
ATOM 701 N N . VAL A 1 87 ? -15.537 6.537 -1.108 1.00 98.12 87 VAL A N 1
ATOM 702 C CA . VAL A 1 87 ? -14.074 6.671 -1.023 1.00 98.12 87 VAL A CA 1
ATOM 703 C C . VAL A 1 87 ? -13.385 5.459 -1.650 1.00 98.12 87 VAL A C 1
ATOM 705 O O . VAL A 1 87 ? -12.403 5.624 -2.371 1.00 98.12 87 VAL A O 1
ATOM 708 N N . THR A 1 88 ? -13.897 4.247 -1.432 1.00 98.06 88 THR A N 1
ATOM 709 C CA . THR A 1 88 ? -13.390 3.036 -2.087 1.00 98.06 88 THR A CA 1
ATOM 710 C C . THR A 1 88 ? -13.627 3.053 -3.586 1.00 98.06 88 THR A C 1
ATOM 712 O O . THR A 1 88 ? -12.726 2.667 -4.322 1.00 98.06 88 THR A O 1
ATOM 715 N N . GLY A 1 89 ? -14.779 3.527 -4.059 1.00 97.50 89 GLY A N 1
ATOM 716 C CA . GLY A 1 89 ? -15.057 3.658 -5.488 1.00 97.50 89 GLY A CA 1
ATOM 717 C C . GLY A 1 89 ? -14.049 4.572 -6.180 1.00 97.50 89 GLY A C 1
ATOM 718 O O . GLY A 1 89 ? -13.499 4.206 -7.214 1.00 97.50 89 GLY A O 1
ATOM 719 N N . ILE A 1 90 ? -13.733 5.721 -5.574 1.00 96.31 90 ILE A N 1
ATOM 720 C CA . ILE A 1 90 ? -12.721 6.646 -6.105 1.00 96.31 90 ILE A CA 1
ATOM 721 C C . ILE A 1 90 ? -11.323 6.017 -6.030 1.00 96.31 90 ILE A C 1
ATOM 723 O O . ILE A 1 90 ? -10.578 6.036 -7.009 1.00 96.31 90 ILE A O 1
ATOM 727 N N . ALA A 1 91 ? -10.977 5.414 -4.888 1.00 95.44 91 ALA A N 1
ATOM 728 C CA . ALA A 1 91 ? -9.685 4.764 -4.701 1.00 95.44 91 ALA A CA 1
ATOM 729 C C . ALA A 1 91 ? -9.478 3.592 -5.668 1.00 95.44 91 ALA A C 1
ATOM 731 O O . ALA A 1 91 ? -8.361 3.406 -6.129 1.00 95.44 91 ALA A O 1
ATOM 732 N N . TYR A 1 92 ? -10.527 2.848 -6.026 1.00 95.19 92 TYR A N 1
ATOM 733 C CA . TYR A 1 92 ? -10.460 1.707 -6.942 1.00 95.19 92 TYR A CA 1
ATOM 734 C C . TYR A 1 92 ? -9.934 2.099 -8.328 1.00 95.19 92 TYR A C 1
ATOM 736 O O . TYR A 1 92 ? -9.114 1.378 -8.893 1.00 95.19 92 TYR A O 1
ATOM 744 N N . PHE A 1 93 ? -10.350 3.256 -8.854 1.00 92.25 93 PHE A N 1
ATOM 745 C CA . PHE A 1 93 ? -9.858 3.753 -10.144 1.00 92.25 93 PHE A CA 1
ATOM 746 C C . PHE A 1 93 ? -8.384 4.170 -10.106 1.00 92.25 93 PHE A C 1
ATOM 748 O O . PHE A 1 93 ? -7.719 4.131 -11.138 1.00 92.25 93 PHE A O 1
ATOM 755 N N . LEU A 1 94 ? -7.860 4.536 -8.933 1.00 91.12 94 LEU A N 1
ATOM 756 C CA . LEU A 1 94 ? -6.426 4.769 -8.745 1.00 91.12 94 LEU A CA 1
ATOM 757 C C . LEU A 1 94 ? -5.679 3.448 -8.528 1.00 91.12 94 LEU A C 1
ATOM 759 O O . LEU A 1 94 ? -4.629 3.212 -9.128 1.00 91.12 94 LEU A O 1
ATOM 763 N N . ARG A 1 95 ? -6.215 2.604 -7.642 1.00 89.81 95 ARG A N 1
ATOM 764 C CA . ARG A 1 95 ? -5.641 1.347 -7.164 1.00 89.81 95 ARG A CA 1
ATOM 765 C C . ARG A 1 95 ? -6.742 0.362 -6.736 1.00 89.81 95 ARG A C 1
ATOM 767 O O . ARG A 1 95 ? -7.309 0.499 -5.649 1.00 89.81 95 ARG A O 1
ATOM 774 N N . PRO A 1 96 ? -6.983 -0.708 -7.517 1.00 91.31 96 PRO A N 1
ATOM 775 C CA . PRO A 1 96 ? -7.956 -1.747 -7.164 1.00 91.31 96 PRO A CA 1
ATOM 776 C C . PRO A 1 96 ? -7.674 -2.455 -5.828 1.00 91.31 96 PRO A C 1
ATOM 778 O O . PRO A 1 96 ? -8.592 -2.952 -5.177 1.00 91.31 96 PRO A O 1
ATOM 781 N N . THR A 1 97 ? -6.415 -2.463 -5.385 1.00 92.50 97 THR A N 1
ATOM 782 C CA . THR A 1 97 ? -5.952 -3.032 -4.108 1.00 92.50 97 THR A CA 1
ATOM 783 C C . THR A 1 97 ? -6.560 -2.367 -2.874 1.00 92.50 97 THR A C 1
ATOM 785 O O . THR A 1 97 ? -6.559 -2.979 -1.809 1.00 92.50 97 THR A O 1
ATOM 788 N N . ALA A 1 98 ? -7.167 -1.180 -2.997 1.00 94.31 98 ALA A N 1
ATOM 789 C CA . ALA A 1 98 ? -7.941 -0.564 -1.916 1.00 94.31 98 ALA A CA 1
ATOM 790 C C . ALA A 1 98 ? -9.068 -1.481 -1.388 1.00 94.31 98 ALA A C 1
ATOM 792 O O . ALA A 1 98 ? -9.457 -1.391 -0.224 1.00 94.31 98 ALA A O 1
ATOM 793 N N . LEU A 1 99 ? -9.557 -2.418 -2.211 1.00 96.56 99 LEU A N 1
ATOM 794 C CA . LEU A 1 99 ? -10.545 -3.419 -1.799 1.00 96.56 99 LEU A CA 1
ATOM 795 C C . LEU A 1 99 ? -10.031 -4.393 -0.728 1.00 96.56 99 LEU A C 1
ATOM 797 O O . LEU A 1 99 ? -10.848 -4.960 -0.007 1.00 96.56 99 LEU A O 1
ATOM 801 N N . VAL A 1 100 ? -8.715 -4.563 -0.565 1.00 96.69 100 VAL A N 1
ATOM 802 C CA . VAL A 1 100 ? -8.137 -5.417 0.490 1.00 96.69 100 VAL A CA 1
ATOM 803 C C . VAL A 1 100 ? -8.586 -4.953 1.879 1.00 96.69 100 VAL A C 1
ATOM 805 O O . VAL A 1 100 ? -8.976 -5.775 2.706 1.00 96.69 100 VAL A O 1
ATOM 808 N N . LEU A 1 101 ? -8.608 -3.638 2.118 1.00 96.56 101 LEU A N 1
ATOM 809 C CA . LEU A 1 101 ? -9.085 -3.063 3.377 1.00 96.56 101 LEU A CA 1
ATOM 810 C C . LEU A 1 101 ? -10.575 -3.356 3.594 1.00 96.56 101 LEU A C 1
ATOM 812 O O . LEU A 1 101 ? -10.988 -3.679 4.707 1.00 96.56 101 LEU A O 1
ATOM 816 N N . ILE A 1 102 ? -11.376 -3.300 2.526 1.00 97.38 102 ILE A N 1
ATOM 817 C CA . ILE A 1 102 ? -12.810 -3.612 2.579 1.00 97.38 102 ILE A CA 1
ATOM 818 C C . ILE A 1 102 ? -13.055 -5.082 2.915 1.00 97.38 102 ILE A C 1
ATOM 820 O O . ILE A 1 102 ? -13.908 -5.394 3.744 1.00 97.38 102 ILE A O 1
ATOM 824 N N . ILE A 1 103 ? -12.278 -5.988 2.325 1.00 96.62 103 ILE A N 1
ATOM 825 C CA . ILE A 1 103 ? -12.343 -7.412 2.661 1.00 96.62 103 ILE A CA 1
ATOM 826 C C . ILE A 1 103 ? -12.003 -7.608 4.144 1.00 96.62 103 ILE A C 1
ATOM 828 O O . ILE A 1 103 ? -12.749 -8.287 4.848 1.00 96.62 103 ILE A O 1
ATOM 832 N N . ALA A 1 104 ? -10.945 -6.964 4.646 1.00 96.62 104 ALA A N 1
ATOM 833 C CA . ALA A 1 104 ? -10.545 -7.070 6.048 1.00 96.62 104 ALA A CA 1
ATOM 834 C C . ALA A 1 104 ? -11.639 -6.589 7.019 1.00 96.62 104 ALA A C 1
ATOM 836 O O . ALA A 1 104 ? -11.967 -7.306 7.964 1.00 96.62 104 ALA A O 1
ATOM 837 N N . ILE A 1 105 ? -12.261 -5.426 6.775 1.00 95.81 105 ILE A N 1
ATOM 838 C CA . ILE A 1 105 ? -13.335 -4.925 7.651 1.00 95.81 105 ILE A CA 1
ATOM 839 C C . ILE A 1 105 ? -14.594 -5.797 7.584 1.00 95.81 105 ILE A C 1
ATOM 841 O O . ILE A 1 105 ? -15.216 -6.035 8.617 1.00 95.81 105 ILE A O 1
ATOM 845 N N . ILE A 1 106 ? -14.962 -6.330 6.413 1.00 93.94 106 ILE A N 1
ATOM 846 C CA . ILE A 1 106 ? -16.092 -7.266 6.296 1.00 93.94 106 ILE A CA 1
ATOM 847 C C . ILE A 1 106 ? -15.811 -8.536 7.103 1.00 93.94 106 ILE A C 1
ATOM 849 O O . ILE A 1 106 ? -16.678 -8.975 7.857 1.00 93.94 106 ILE A O 1
ATOM 853 N N . VAL A 1 107 ? -14.601 -9.095 6.998 1.00 93.56 107 VAL A N 1
ATOM 854 C CA . VAL A 1 107 ? -14.186 -10.265 7.786 1.00 93.56 107 VAL A CA 1
ATOM 855 C C . VAL A 1 107 ? -14.289 -9.972 9.286 1.00 93.56 107 VAL A C 1
ATOM 857 O O . VAL A 1 107 ? -14.903 -10.758 10.003 1.00 93.56 107 VAL A O 1
ATOM 860 N N . CYS A 1 108 ? -13.794 -8.825 9.763 1.00 92.06 108 CYS A N 1
ATOM 861 C CA . CYS A 1 108 ? -13.957 -8.410 11.163 1.00 92.06 108 CYS A CA 1
ATOM 862 C C . CYS A 1 108 ? -15.429 -8.326 11.587 1.00 92.06 108 CYS A C 1
ATOM 864 O O . CYS A 1 108 ? -15.807 -8.864 12.626 1.00 92.06 108 CYS A O 1
ATOM 866 N N . LEU A 1 109 ? -16.279 -7.695 10.773 1.00 91.31 109 LEU A N 1
ATOM 867 C CA . LEU A 1 109 ? -17.702 -7.555 11.079 1.00 91.31 109 LEU A CA 1
ATOM 868 C C . LEU A 1 109 ? -18.420 -8.908 11.140 1.00 91.31 109 LEU A C 1
ATOM 870 O O . LEU A 1 109 ? -19.307 -9.076 11.974 1.00 91.31 109 LEU A O 1
ATOM 874 N N . LEU A 1 110 ? -18.034 -9.887 10.314 1.00 90.25 110 LEU A N 1
ATOM 875 C CA . LEU A 1 110 ? -18.590 -11.245 10.372 1.00 90.25 110 LEU A CA 1
ATOM 876 C C . LEU A 1 110 ? -18.301 -11.931 11.717 1.00 90.25 110 LEU A C 1
ATOM 878 O O . LEU A 1 110 ? -19.171 -12.629 12.242 1.00 90.25 110 LEU A O 1
ATOM 882 N N . PHE A 1 111 ? -17.137 -11.680 12.323 1.00 87.19 111 PHE A N 1
ATOM 883 C CA . PHE A 1 111 ? -16.818 -12.177 13.667 1.00 87.19 111 PHE A CA 1
ATOM 884 C C . PHE A 1 111 ? -17.614 -11.480 14.780 1.00 87.19 111 PHE A C 1
ATOM 886 O O . PHE A 1 111 ? -17.841 -12.090 15.824 1.00 87.19 111 PHE A O 1
ATOM 893 N N . TYR A 1 112 ? -18.116 -10.264 14.539 1.00 78.69 112 TYR A N 1
ATOM 894 C CA . TYR A 1 112 ? -18.937 -9.497 15.487 1.00 78.69 112 TYR A CA 1
ATOM 895 C C . TYR A 1 112 ? -20.370 -10.049 15.648 1.00 78.69 112 TYR A C 1
ATOM 897 O O . TYR A 1 112 ? -21.088 -9.682 16.575 1.00 78.69 112 TYR A O 1
ATOM 905 N N . LYS A 1 113 ? -20.824 -10.935 14.745 1.00 81.38 113 LYS A N 1
ATOM 906 C CA . LYS A 1 113 ? -22.144 -11.613 14.769 1.00 81.38 113 LYS A CA 1
ATOM 907 C C . LYS A 1 113 ? -23.380 -10.690 14.822 1.00 81.38 113 LYS A C 1
ATOM 909 O O . LYS A 1 113 ? -24.500 -11.172 14.997 1.00 81.38 113 LYS A O 1
ATOM 914 N N . ASN A 1 114 ? -23.231 -9.383 14.593 1.00 88.88 114 ASN A N 1
ATOM 915 C CA . ASN A 1 114 ? -24.353 -8.450 14.449 1.00 88.88 114 ASN A CA 1
ATOM 916 C C . ASN A 1 114 ? -24.876 -8.442 13.002 1.00 88.88 114 ASN A C 1
ATOM 918 O O . ASN A 1 114 ? -24.569 -7.553 12.205 1.00 88.88 114 ASN A O 1
ATOM 922 N N . TRP A 1 115 ? -25.693 -9.437 12.657 1.00 91.75 115 TRP A N 1
ATOM 923 C CA . TRP A 1 115 ? -26.193 -9.645 11.291 1.00 91.75 115 TRP A CA 1
ATOM 924 C C . TRP A 1 115 ? -26.933 -8.443 10.695 1.00 91.75 115 TRP A C 1
ATOM 926 O O . TRP A 1 115 ? -26.803 -8.187 9.501 1.00 91.75 115 TRP A O 1
ATOM 936 N N . LYS A 1 116 ? -27.656 -7.660 11.508 1.00 93.56 116 LYS A N 1
ATOM 937 C CA . LYS A 1 116 ? -28.342 -6.447 11.027 1.00 93.56 116 LYS A CA 1
ATOM 938 C C . LYS A 1 116 ? -27.342 -5.385 10.564 1.00 93.56 116 LYS A C 1
ATOM 940 O O . LYS A 1 116 ? -27.495 -4.847 9.470 1.00 93.56 116 LYS A O 1
ATOM 945 N N . LYS A 1 117 ? -26.311 -5.114 11.374 1.00 94.00 117 LYS A N 1
ATOM 946 C CA . LYS A 1 117 ? -25.212 -4.194 11.032 1.00 94.00 117 LYS A CA 1
ATOM 947 C C . LYS A 1 117 ? -24.460 -4.678 9.794 1.00 94.00 117 LYS A C 1
ATOM 949 O O . LYS A 1 117 ? -24.233 -3.882 8.891 1.00 94.00 117 LYS A O 1
ATOM 954 N N . ILE A 1 118 ? -24.135 -5.971 9.734 1.00 94.56 118 ILE A N 1
ATOM 955 C CA . ILE A 1 118 ? -23.405 -6.590 8.617 1.00 94.56 118 ILE A CA 1
ATOM 956 C C . ILE A 1 118 ? -24.182 -6.442 7.306 1.00 94.56 118 ILE A C 1
ATOM 958 O O . ILE A 1 118 ? -23.646 -5.911 6.337 1.00 94.56 118 ILE A O 1
ATOM 962 N N . LEU A 1 119 ? -25.448 -6.870 7.273 1.00 95.56 119 LEU A N 1
ATOM 963 C CA . LEU A 1 119 ? -26.270 -6.815 6.061 1.00 95.56 119 LEU A CA 1
ATOM 964 C C . LEU A 1 119 ? -26.480 -5.376 5.587 1.00 95.56 119 LEU A C 1
ATOM 966 O O . LEU A 1 119 ? -26.364 -5.103 4.394 1.00 95.56 119 LEU A O 1
ATOM 970 N N . LEU A 1 120 ? -26.734 -4.450 6.517 1.00 96.69 120 LEU A N 1
ATOM 971 C CA . LEU A 1 120 ? -26.862 -3.033 6.192 1.00 96.69 120 LEU A CA 1
ATOM 972 C C . LEU A 1 120 ? -25.554 -2.466 5.626 1.00 96.69 120 LEU A C 1
ATOM 974 O O . LEU A 1 120 ? -25.587 -1.767 4.617 1.00 96.69 120 LEU A O 1
ATOM 978 N N . ALA A 1 121 ? -24.414 -2.772 6.249 1.00 96.62 121 ALA A N 1
ATOM 979 C CA . ALA A 1 121 ? -23.110 -2.320 5.778 1.00 96.62 121 ALA A CA 1
ATOM 980 C C . ALA A 1 121 ? -22.796 -2.877 4.378 1.00 96.62 121 ALA A C 1
ATOM 982 O O . ALA A 1 121 ? -22.414 -2.128 3.489 1.00 96.62 121 ALA A O 1
ATOM 983 N N . ILE A 1 122 ? -23.026 -4.166 4.125 1.00 96.75 122 ILE A N 1
ATOM 984 C CA . ILE A 1 122 ? -22.794 -4.751 2.795 1.00 96.75 122 ILE A CA 1
ATOM 985 C C . ILE A 1 122 ? -23.705 -4.099 1.749 1.00 96.75 122 ILE A C 1
ATOM 987 O O . ILE A 1 122 ? -23.220 -3.661 0.709 1.00 96.75 122 ILE A O 1
ATOM 991 N N . LEU A 1 123 ? -25.007 -3.981 2.028 1.00 97.81 123 LEU A N 1
ATOM 992 C CA . LEU A 1 123 ? -25.970 -3.411 1.085 1.00 97.81 123 LEU A CA 1
ATOM 993 C C . LEU A 1 123 ? -25.633 -1.957 0.735 1.00 97.81 123 LEU A C 1
ATOM 995 O O . LEU A 1 123 ? -25.550 -1.603 -0.440 1.00 97.81 123 LEU A O 1
ATOM 999 N N . ILE A 1 124 ? -25.418 -1.116 1.749 1.00 98.25 124 ILE A N 1
ATOM 1000 C CA . ILE A 1 124 ? -25.122 0.305 1.541 1.00 98.25 124 ILE A CA 1
ATOM 1001 C C . ILE A 1 124 ? -23.769 0.485 0.851 1.00 98.25 124 ILE A C 1
ATOM 1003 O O . ILE A 1 124 ? -23.665 1.334 -0.033 1.00 98.25 124 ILE A O 1
ATOM 1007 N N . PHE A 1 125 ? -22.765 -0.326 1.200 1.00 98.44 125 PHE A N 1
ATOM 1008 C CA . PHE A 1 125 ? -21.465 -0.301 0.535 1.00 98.44 125 PHE A CA 1
ATOM 1009 C C . PHE A 1 125 ? -21.600 -0.642 -0.949 1.00 98.44 125 PHE A C 1
ATOM 1011 O O . PHE A 1 125 ? -21.107 0.109 -1.783 1.00 98.44 125 PHE A O 1
ATOM 1018 N N . VAL A 1 126 ? -22.290 -1.736 -1.293 1.00 98.25 126 VAL A N 1
ATOM 1019 C CA . VAL A 1 126 ? -22.476 -2.165 -2.690 1.00 98.25 126 VAL A CA 1
ATOM 1020 C C . VAL A 1 126 ? -23.197 -1.094 -3.501 1.00 98.25 126 VAL A C 1
ATOM 1022 O O . VAL A 1 126 ? -22.793 -0.823 -4.629 1.00 98.25 126 VAL A O 1
ATOM 1025 N N . ILE A 1 127 ? -24.217 -0.444 -2.932 1.00 98.44 127 ILE A N 1
ATOM 1026 C CA . ILE A 1 127 ? -24.932 0.647 -3.604 1.00 98.44 127 ILE A CA 1
ATOM 1027 C C . ILE A 1 127 ? -23.997 1.839 -3.837 1.00 98.44 127 ILE A C 1
ATOM 1029 O O . ILE A 1 127 ? -23.871 2.299 -4.970 1.00 98.44 127 ILE A O 1
ATOM 1033 N N . SER A 1 128 ? -23.325 2.349 -2.801 1.00 98.38 128 SER A N 1
ATOM 1034 C CA . SER A 1 128 ? -22.518 3.566 -2.943 1.00 98.38 128 SER A CA 1
ATOM 1035 C C . SER A 1 128 ? -21.243 3.343 -3.762 1.00 98.38 128 SER A C 1
ATOM 1037 O O . SER A 1 128 ? -20.922 4.166 -4.621 1.00 98.38 128 SER A O 1
ATOM 1039 N N . PHE A 1 129 ? -20.563 2.207 -3.583 1.00 98.44 129 PHE A N 1
ATOM 1040 C CA . PHE A 1 129 ? -19.454 1.780 -4.439 1.00 98.44 129 PHE A CA 1
ATOM 1041 C C . PHE A 1 129 ? -19.923 1.571 -5.880 1.00 98.44 129 PHE A C 1
ATOM 1043 O O . PHE A 1 129 ? -19.303 2.088 -6.806 1.00 98.44 129 PHE A O 1
ATOM 1050 N N . GLY A 1 130 ? -21.033 0.853 -6.073 1.00 98.12 130 GLY A N 1
ATOM 1051 C CA . GLY A 1 130 ? -21.596 0.545 -7.384 1.00 98.12 130 GLY A CA 1
ATOM 1052 C C . GLY A 1 130 ? -21.969 1.796 -8.174 1.00 98.12 130 GLY A C 1
ATOM 1053 O O . GLY A 1 130 ? -21.722 1.841 -9.377 1.00 98.12 130 GLY A O 1
ATOM 1054 N N . LEU A 1 131 ? -22.480 2.837 -7.509 1.00 98.12 131 LEU A N 1
ATOM 1055 C CA . LEU A 1 131 ? -22.750 4.138 -8.127 1.00 98.12 131 LEU A CA 1
ATOM 1056 C C . LEU A 1 131 ? -21.470 4.804 -8.647 1.00 98.12 131 LEU A C 1
ATOM 1058 O O . LEU A 1 131 ? -21.424 5.199 -9.812 1.00 98.12 131 LEU A O 1
ATOM 1062 N N . ILE A 1 132 ? -20.418 4.889 -7.825 1.00 98.00 132 ILE A N 1
ATOM 1063 C CA . ILE A 1 132 ? -19.138 5.481 -8.247 1.00 98.00 132 ILE A CA 1
ATOM 1064 C C . ILE A 1 132 ? -18.468 4.639 -9.336 1.00 98.00 132 ILE A C 1
ATOM 1066 O O . ILE A 1 132 ? -17.989 5.186 -10.326 1.00 98.00 132 ILE A O 1
ATOM 1070 N N . PHE A 1 133 ? -18.464 3.315 -9.190 1.00 97.19 133 PHE A N 1
ATOM 1071 C CA . PHE A 1 133 ? -17.889 2.394 -10.167 1.00 97.19 133 PHE A CA 1
ATOM 1072 C C . PHE A 1 133 ? -18.613 2.470 -11.516 1.00 97.19 133 PHE A C 1
ATOM 1074 O O . PHE A 1 133 ? -17.970 2.561 -12.562 1.00 97.19 133 PHE A O 1
ATOM 1081 N N . SER A 1 134 ? -19.946 2.477 -11.513 1.00 97.38 134 SER A N 1
ATOM 1082 C CA . SER A 1 134 ? -20.738 2.580 -12.744 1.00 97.38 134 SER A CA 1
ATOM 1083 C C . SER A 1 134 ? -20.561 3.946 -13.398 1.00 97.38 134 SER A C 1
ATOM 1085 O O . SER A 1 134 ? -20.320 4.016 -14.599 1.00 97.38 134 SER A O 1
ATOM 1087 N N . GLY A 1 135 ? -20.602 5.028 -12.611 1.00 97.06 135 GLY A N 1
ATOM 1088 C CA . GLY A 1 135 ? -20.368 6.385 -13.105 1.00 97.06 135 GLY A CA 1
ATOM 1089 C C . GLY A 1 135 ? -18.969 6.561 -13.696 1.00 97.06 135 GLY A C 1
ATOM 1090 O O . GLY A 1 135 ? -18.827 7.085 -14.797 1.00 97.06 135 GLY A O 1
ATOM 1091 N N . GLY A 1 136 ? -17.933 6.063 -13.019 1.00 95.19 136 GLY A N 1
ATOM 1092 C CA . GLY A 1 136 ? -16.556 6.132 -13.508 1.00 95.19 136 GLY A CA 1
ATOM 1093 C C . GLY A 1 136 ? -16.331 5.314 -14.781 1.00 95.19 136 GLY A C 1
ATOM 1094 O O . GLY A 1 136 ? -15.677 5.798 -15.702 1.00 95.19 136 GLY A O 1
ATOM 1095 N N . ASN A 1 137 ? -16.925 4.121 -14.894 1.00 94.06 137 ASN A N 1
ATOM 1096 C CA . ASN A 1 137 ? -16.869 3.342 -16.137 1.00 94.06 137 ASN A CA 1
ATOM 1097 C C . ASN A 1 137 ? -17.673 3.990 -17.269 1.00 94.06 137 ASN A C 1
ATOM 1099 O O . ASN A 1 137 ? -17.223 3.984 -18.411 1.00 94.06 137 ASN A O 1
ATOM 1103 N N . PHE A 1 138 ? -18.824 4.596 -16.970 1.00 95.31 138 PHE A N 1
ATOM 1104 C CA . PHE A 1 138 ? -19.576 5.366 -17.956 1.00 95.31 138 PHE A CA 1
ATOM 1105 C C . PHE A 1 138 ? -18.735 6.527 -18.501 1.00 95.31 138 PHE A C 1
ATOM 1107 O O . PHE A 1 138 ? -18.623 6.673 -19.715 1.00 95.31 138 PHE A O 1
ATOM 1114 N N . ILE A 1 139 ? -18.075 7.299 -17.631 1.00 93.12 139 ILE A N 1
ATOM 1115 C CA . ILE A 1 139 ? -17.164 8.378 -18.046 1.00 93.12 139 ILE A CA 1
ATOM 1116 C C . ILE A 1 139 ? -16.010 7.816 -18.885 1.00 93.12 139 ILE A C 1
ATOM 1118 O O . ILE A 1 139 ? -15.737 8.330 -19.965 1.00 93.12 139 ILE A O 1
ATOM 1122 N N . LYS A 1 140 ? -15.368 6.734 -18.432 1.00 90.56 140 LYS A N 1
ATOM 1123 C CA . LYS A 1 140 ? -14.264 6.079 -19.151 1.00 90.56 140 LYS A CA 1
ATOM 1124 C C . LYS A 1 140 ? -14.653 5.648 -20.570 1.00 90.56 140 LYS A C 1
ATOM 1126 O O . LYS A 1 140 ? -13.834 5.765 -21.475 1.00 90.56 140 LYS A O 1
ATOM 1131 N N . ASN A 1 141 ? -15.876 5.161 -20.758 1.00 89.50 141 ASN A N 1
ATOM 1132 C CA . ASN A 1 141 ? -16.342 4.654 -22.049 1.00 89.50 141 ASN A CA 1
ATOM 1133 C C . ASN A 1 141 ? -16.866 5.758 -22.983 1.00 89.50 141 ASN A C 1
ATOM 1135 O O . ASN A 1 141 ? -16.950 5.533 -24.183 1.00 89.50 141 ASN A O 1
ATOM 1139 N N . ASN A 1 142 ? -17.231 6.930 -22.451 1.00 92.06 142 ASN A N 1
ATOM 1140 C CA . ASN A 1 142 ? -17.794 8.040 -23.232 1.00 92.06 142 ASN A CA 1
ATOM 1141 C C . ASN A 1 142 ? -16.831 9.229 -23.402 1.00 92.06 142 ASN A C 1
ATOM 1143 O O . ASN A 1 142 ? -17.171 10.195 -24.080 1.00 92.06 142 ASN A O 1
ATOM 1147 N N . GLN A 1 143 ? -15.653 9.200 -22.776 1.00 91.25 143 GLN A N 1
ATOM 1148 C CA . GLN A 1 143 ? -14.639 10.240 -22.954 1.00 91.25 143 GLN A CA 1
ATOM 1149 C C . GLN A 1 143 ? -13.959 10.134 -24.327 1.00 91.25 143 GLN A C 1
ATOM 1151 O O . GLN A 1 143 ? -13.782 9.042 -24.864 1.00 91.25 143 GLN A O 1
ATOM 1156 N N . THR A 1 144 ? -13.541 11.277 -24.867 1.00 89.81 144 THR A N 1
ATOM 1157 C CA . THR A 1 144 ? -12.873 11.392 -26.176 1.00 89.81 144 THR A CA 1
ATOM 1158 C C . THR A 1 144 ? -11.411 11.836 -26.078 1.00 89.81 144 THR A C 1
ATOM 1160 O O . THR A 1 144 ? -10.743 11.949 -27.101 1.00 89.81 144 THR A O 1
ATOM 1163 N N . GLU A 1 145 ? -10.913 12.099 -24.868 1.00 90.44 145 GLU A N 1
ATOM 1164 C CA . GLU A 1 145 ? -9.571 12.639 -24.610 1.00 90.44 145 GLU A CA 1
ATOM 1165 C C . GLU A 1 145 ? -8.464 11.612 -24.882 1.00 90.44 145 GLU A C 1
ATOM 1167 O O . GLU A 1 145 ? -7.392 11.946 -25.383 1.00 90.44 145 GLU A O 1
ATOM 1172 N N . ILE A 1 146 ? -8.715 10.346 -24.547 1.00 85.50 146 ILE A N 1
ATOM 1173 C CA . ILE A 1 146 ? -7.752 9.249 -24.647 1.00 85.50 146 ILE A CA 1
ATOM 1174 C C . ILE A 1 146 ? -8.369 8.139 -25.495 1.00 85.50 146 ILE A C 1
ATOM 1176 O O . ILE A 1 146 ? -9.332 7.494 -25.083 1.00 85.50 146 ILE A O 1
ATOM 1180 N N . GLN A 1 147 ? -7.794 7.866 -26.666 1.00 80.00 147 GLN A N 1
ATOM 1181 C CA . GLN A 1 147 ? -8.206 6.723 -27.482 1.00 80.00 147 GLN A CA 1
ATOM 1182 C C . GLN A 1 147 ? -7.716 5.424 -26.836 1.00 80.00 147 GLN A C 1
ATOM 1184 O O . GLN A 1 147 ? -6.516 5.151 -26.780 1.00 80.00 147 GLN A O 1
ATOM 1189 N N . LEU A 1 148 ? -8.651 4.625 -26.326 1.00 76.88 148 LEU A N 1
ATOM 1190 C CA . LEU A 1 148 ? -8.362 3.296 -25.800 1.00 76.88 148 LEU A CA 1
ATOM 1191 C C . LEU A 1 148 ? -8.356 2.307 -26.968 1.00 76.88 148 LEU A C 1
ATOM 1193 O O . LEU A 1 148 ? -9.373 2.114 -27.628 1.00 76.88 148 LEU A O 1
ATOM 1197 N N . VAL A 1 149 ? -7.202 1.696 -27.240 1.00 73.31 149 VAL A N 1
ATOM 1198 C CA . VAL A 1 149 ? -7.105 0.646 -28.259 1.00 73.31 149 VAL A CA 1
ATOM 1199 C C . VAL A 1 149 ? -7.663 -0.646 -27.669 1.00 73.31 149 VAL A C 1
ATOM 1201 O O . VAL A 1 149 ? -7.074 -1.231 -26.758 1.00 73.31 149 VAL A O 1
ATOM 1204 N N . GLU A 1 150 ? -8.808 -1.084 -28.183 1.00 68.19 150 GLU A N 1
ATOM 1205 C CA . GLU A 1 150 ? -9.470 -2.322 -27.776 1.00 68.19 150 GLU A CA 1
ATOM 1206 C C . GLU A 1 150 ? -9.237 -3.418 -28.824 1.00 68.19 150 GLU A C 1
ATOM 1208 O O . GLU A 1 150 ? -9.348 -3.187 -30.027 1.00 68.19 150 GLU A O 1
ATOM 1213 N N . GLY A 1 151 ? -8.875 -4.621 -28.376 1.00 64.69 151 GLY A N 1
ATOM 1214 C CA . GLY A 1 151 ? -8.563 -5.741 -29.262 1.00 64.69 151 GLY A CA 1
ATOM 1215 C C . GLY A 1 151 ? -8.216 -7.017 -28.497 1.00 64.69 151 GLY A C 1
ATOM 1216 O O . GLY A 1 151 ? -7.752 -6.974 -27.353 1.00 64.69 151 GLY A O 1
ATOM 1217 N N . ASN A 1 152 ? -8.444 -8.169 -29.131 1.00 57.12 152 ASN A N 1
ATOM 1218 C CA . ASN A 1 152 ? -8.132 -9.475 -28.549 1.00 57.12 152 ASN A CA 1
ATOM 1219 C C . ASN A 1 152 ? -6.622 -9.602 -28.297 1.00 57.12 152 ASN A C 1
ATOM 1221 O O . ASN A 1 152 ? -5.818 -9.407 -29.201 1.00 57.12 152 ASN A O 1
ATOM 1225 N N . GLY A 1 153 ? -6.242 -9.914 -27.055 1.00 60.69 153 GLY A N 1
ATOM 1226 C CA . GLY A 1 153 ? -4.838 -10.028 -26.638 1.00 60.69 153 GLY A CA 1
ATOM 1227 C C . GLY A 1 153 ? -4.158 -8.706 -26.250 1.00 60.69 153 GLY A C 1
ATOM 1228 O O . GLY A 1 153 ? -3.032 -8.746 -25.757 1.00 60.69 153 GLY A O 1
ATOM 1229 N N . LEU A 1 154 ? -4.837 -7.557 -26.398 1.00 67.19 154 LEU A N 1
ATOM 1230 C CA . LEU A 1 154 ? -4.317 -6.241 -25.989 1.00 67.19 154 LEU A CA 1
ATOM 1231 C C . LEU A 1 154 ? -4.449 -5.998 -24.481 1.00 67.19 154 LEU A C 1
ATOM 1233 O O . LEU A 1 154 ? -3.602 -5.354 -23.860 1.00 67.19 154 LEU A O 1
ATOM 1237 N N . SER A 1 155 ? -5.519 -6.510 -23.869 1.00 71.88 155 SER A N 1
ATOM 1238 C CA . SER A 1 155 ? -5.804 -6.280 -22.456 1.00 71.88 155 SER A CA 1
ATOM 1239 C C . SER A 1 155 ? -5.060 -7.272 -21.563 1.00 71.88 155 SER A C 1
ATOM 1241 O O . SER A 1 155 ? -5.348 -8.471 -21.574 1.00 71.88 155 SER A O 1
ATOM 1243 N N . LYS A 1 156 ? -4.168 -6.769 -20.708 1.00 86.31 156 LYS A N 1
ATOM 1244 C CA . LYS A 1 156 ? -3.609 -7.566 -19.610 1.00 86.31 156 LYS A CA 1
ATOM 1245 C C . LYS A 1 156 ? -4.684 -7.797 -18.553 1.00 86.31 156 LYS A C 1
ATOM 1247 O O . LYS A 1 156 ? -5.144 -6.857 -17.909 1.00 86.31 156 LYS A O 1
ATOM 1252 N N . THR A 1 157 ? -5.083 -9.050 -18.378 1.00 89.31 157 THR A N 1
ATOM 1253 C CA . THR A 1 157 ? -6.021 -9.436 -17.317 1.00 89.31 157 THR A CA 1
ATOM 1254 C C . THR A 1 157 ? -5.305 -9.566 -15.972 1.00 89.31 157 THR A C 1
ATOM 1256 O O . THR A 1 157 ? -4.077 -9.628 -15.913 1.00 89.31 157 THR A O 1
ATOM 1259 N N . ALA A 1 158 ? -6.064 -9.671 -14.877 1.00 91.38 158 ALA A N 1
ATOM 1260 C CA . ALA A 1 158 ? -5.508 -9.942 -13.549 1.00 91.38 158 ALA A CA 1
ATOM 1261 C C . ALA A 1 158 ? -4.628 -11.211 -13.523 1.00 91.38 158 ALA A C 1
ATOM 1263 O O . ALA A 1 158 ? -3.646 -11.261 -12.787 1.00 91.38 158 ALA A O 1
ATOM 1264 N N . LEU A 1 159 ? -4.932 -12.201 -14.373 1.00 95.06 159 LEU A N 1
ATOM 1265 C CA . LEU A 1 159 ? -4.156 -13.437 -14.487 1.00 95.06 159 LEU A CA 1
ATOM 1266 C C . LEU A 1 159 ? -2.728 -13.199 -14.981 1.00 95.06 159 LEU A C 1
ATOM 1268 O O . LEU A 1 159 ? -1.838 -13.919 -14.556 1.00 95.06 159 LEU A O 1
ATOM 1272 N N . VAL A 1 160 ? -2.478 -12.167 -15.796 1.00 94.88 160 VAL A N 1
ATOM 1273 C CA . VAL A 1 160 ? -1.106 -11.814 -16.215 1.00 94.88 160 VAL A CA 1
ATOM 1274 C C . VAL A 1 160 ? -0.248 -11.471 -14.997 1.00 94.88 160 VAL A C 1
ATOM 1276 O O . VAL A 1 160 ? 0.925 -11.811 -14.939 1.00 94.88 160 VAL A O 1
ATOM 1279 N N . PHE A 1 161 ? -0.835 -10.821 -13.992 1.00 94.81 161 PHE A N 1
ATOM 1280 C CA . PHE A 1 161 ? -0.125 -10.465 -12.765 1.00 94.81 161 PHE A CA 1
ATOM 1281 C C . PHE A 1 161 ? 0.001 -11.643 -11.793 1.00 94.81 161 PHE A C 1
ATOM 1283 O O . PHE A 1 161 ? 0.932 -11.656 -10.995 1.00 94.81 161 PHE A O 1
ATOM 1290 N N . VAL A 1 162 ? -0.899 -12.630 -11.863 1.00 97.19 162 VAL A N 1
ATOM 1291 C CA . VAL A 1 162 ? -0.729 -13.915 -11.161 1.00 97.19 162 VAL A CA 1
ATOM 1292 C C . VAL A 1 162 ? 0.430 -14.696 -11.777 1.00 97.19 162 VAL A C 1
ATOM 1294 O O . VAL A 1 162 ? 1.303 -15.159 -11.054 1.00 97.19 162 VAL A O 1
ATOM 1297 N N . ASP A 1 163 ? 0.480 -14.782 -13.106 1.00 97.31 163 ASP A N 1
ATOM 1298 C CA . ASP A 1 163 ? 1.567 -15.428 -13.847 1.00 97.31 163 ASP A CA 1
ATOM 1299 C C . ASP A 1 163 ? 2.924 -14.764 -13.568 1.00 97.31 163 ASP A C 1
ATOM 1301 O O . ASP A 1 163 ? 3.877 -15.424 -13.156 1.00 97.31 163 ASP A O 1
ATOM 1305 N N . LEU A 1 164 ? 2.980 -13.427 -13.632 1.00 96.75 164 LEU A N 1
ATOM 1306 C CA . LEU A 1 164 ? 4.151 -12.655 -13.202 1.00 96.75 164 LEU A CA 1
ATOM 1307 C C . LEU A 1 164 ? 4.522 -12.953 -11.744 1.00 96.75 164 LEU A C 1
ATOM 1309 O O . LEU A 1 164 ? 5.697 -13.105 -11.405 1.00 96.75 164 LEU A O 1
ATOM 1313 N N . GLY A 1 165 ? 3.515 -13.051 -10.879 1.00 96.81 165 GLY A N 1
ATOM 1314 C CA . GLY A 1 165 ? 3.673 -13.397 -9.476 1.00 96.81 165 GLY A CA 1
ATOM 1315 C C . GLY A 1 165 ? 4.291 -14.775 -9.242 1.00 96.81 165 GLY A C 1
ATOM 1316 O O . GLY A 1 165 ? 4.954 -14.930 -8.218 1.00 96.81 165 GLY A O 1
ATOM 1317 N N . LEU A 1 166 ? 4.124 -15.723 -10.168 1.00 97.50 166 LEU A N 1
ATOM 1318 C CA . LEU A 1 166 ? 4.686 -17.081 -10.134 1.00 97.50 166 LEU A CA 1
ATOM 1319 C C . LEU A 1 166 ? 6.089 -17.186 -10.748 1.00 97.50 166 LEU A C 1
ATOM 1321 O O . LEU A 1 166 ? 6.671 -18.267 -10.769 1.00 97.50 166 LEU A O 1
ATOM 1325 N N . THR A 1 167 ? 6.659 -16.096 -11.260 1.00 97.06 167 THR A N 1
ATOM 1326 C CA . THR A 1 167 ? 8.105 -16.051 -11.532 1.00 97.06 167 THR A CA 1
ATOM 1327 C C . THR A 1 167 ? 8.880 -16.196 -10.226 1.00 97.06 167 THR A C 1
ATOM 1329 O O . THR A 1 167 ? 8.399 -15.766 -9.180 1.00 97.06 167 THR A O 1
ATOM 1332 N N . PHE A 1 168 ? 10.099 -16.745 -10.243 1.00 96.06 168 PHE A N 1
ATOM 1333 C CA . PHE A 1 168 ? 10.795 -17.086 -8.994 1.00 96.06 168 PHE A CA 1
ATOM 1334 C C . PHE A 1 168 ? 10.970 -15.893 -8.034 1.00 96.06 168 PHE A C 1
ATOM 1336 O O . PHE A 1 168 ? 10.817 -16.054 -6.826 1.00 96.06 168 PHE A O 1
ATOM 1343 N N . THR A 1 169 ? 11.198 -14.685 -8.559 1.00 94.25 169 THR A N 1
ATOM 1344 C CA . THR A 1 169 ? 11.280 -13.439 -7.771 1.00 94.25 169 THR A CA 1
ATOM 1345 C C . THR A 1 169 ? 9.932 -12.729 -7.592 1.00 94.25 169 THR A C 1
ATOM 1347 O O . THR A 1 169 ? 9.818 -11.814 -6.776 1.00 94.25 169 THR A O 1
ATOM 1350 N N . GLY A 1 170 ? 8.910 -13.108 -8.363 1.00 94.56 170 GLY A N 1
ATOM 1351 C CA . GLY A 1 170 ? 7.592 -12.475 -8.409 1.00 94.56 170 GLY A CA 1
ATOM 1352 C C . GLY A 1 170 ? 7.523 -11.162 -9.198 1.00 94.56 170 GLY A C 1
ATOM 1353 O O . GLY A 1 170 ? 6.483 -10.505 -9.153 1.00 94.56 170 GLY A O 1
ATOM 1354 N N . THR A 1 171 ? 8.608 -10.759 -9.881 1.00 93.19 171 THR A N 1
ATOM 1355 C CA . THR A 1 171 ? 8.672 -9.537 -10.718 1.00 93.19 171 THR A CA 1
ATOM 1356 C C . THR A 1 171 ? 9.449 -9.697 -12.019 1.00 93.19 171 THR A C 1
ATOM 1358 O O . THR A 1 171 ? 9.753 -8.691 -12.675 1.00 93.19 171 THR A O 1
ATOM 1361 N N . ASP A 1 172 ? 9.797 -10.926 -12.398 1.00 94.75 172 ASP A N 1
ATOM 1362 C CA . ASP A 1 172 ? 10.631 -11.169 -13.570 1.00 94.75 172 ASP A CA 1
ATOM 1363 C C . ASP A 1 172 ? 9.802 -11.088 -14.857 1.00 94.75 172 ASP A C 1
ATOM 1365 O O . ASP A 1 172 ? 9.288 -12.065 -15.396 1.00 94.75 172 ASP A O 1
ATOM 1369 N N . GLN A 1 173 ? 9.622 -9.860 -15.337 1.00 92.88 173 GLN A N 1
ATOM 1370 C CA . GLN A 1 173 ? 8.830 -9.602 -16.534 1.00 92.88 173 GLN A CA 1
ATOM 1371 C C . GLN A 1 173 ? 9.479 -10.157 -17.803 1.00 92.88 173 GLN A C 1
ATOM 1373 O O . GLN A 1 173 ? 8.768 -10.359 -18.785 1.00 92.88 173 GLN A O 1
ATOM 1378 N N . GLU A 1 174 ? 10.797 -10.344 -17.811 1.00 93.12 174 GLU A N 1
ATOM 1379 C CA . GLU A 1 174 ? 11.516 -10.878 -18.963 1.00 93.12 174 GLU A CA 1
ATOM 1380 C C . GLU A 1 174 ? 11.304 -12.387 -19.053 1.00 93.12 174 GLU A C 1
ATOM 1382 O O . GLU A 1 174 ? 10.844 -12.865 -20.089 1.00 93.12 174 GLU A O 1
ATOM 1387 N N . ASP A 1 175 ? 11.481 -13.109 -17.941 1.00 95.75 175 ASP A N 1
ATOM 1388 C CA . ASP A 1 175 ? 11.133 -14.530 -17.842 1.00 95.75 175 ASP A CA 1
ATOM 1389 C C . ASP A 1 175 ? 9.669 -14.778 -18.227 1.00 95.75 175 ASP A C 1
ATOM 1391 O O . ASP A 1 175 ? 9.383 -15.627 -19.073 1.00 95.75 175 ASP A O 1
ATOM 1395 N N . MET A 1 176 ? 8.726 -14.017 -17.661 1.00 95.62 176 MET A N 1
ATOM 1396 C CA . MET A 1 176 ? 7.304 -14.174 -17.989 1.00 95.62 176 MET A CA 1
ATOM 1397 C C . MET A 1 176 ? 7.045 -13.987 -19.490 1.00 95.62 176 MET A C 1
ATOM 1399 O O . MET A 1 176 ? 6.386 -14.817 -20.112 1.00 95.62 176 MET A O 1
ATOM 1403 N N . LYS A 1 177 ? 7.585 -12.925 -20.101 1.00 93.56 177 LYS A N 1
ATOM 1404 C CA . LYS A 1 177 ? 7.398 -12.669 -21.537 1.00 93.56 177 LYS A CA 1
ATOM 1405 C C . LYS A 1 177 ? 8.012 -13.769 -22.398 1.00 93.56 177 LYS A C 1
ATOM 1407 O O . LYS A 1 177 ? 7.334 -14.258 -23.296 1.00 93.56 177 LYS A O 1
ATOM 1412 N N . ASN A 1 178 ? 9.246 -14.179 -22.114 1.00 94.38 178 ASN A N 1
ATOM 1413 C CA . ASN A 1 178 ? 9.942 -15.213 -22.881 1.00 94.38 178 ASN A CA 1
ATOM 1414 C C . ASN A 1 178 ? 9.172 -16.539 -22.859 1.00 94.38 178 ASN A C 1
ATOM 1416 O O . ASN A 1 178 ? 9.010 -17.179 -23.898 1.00 94.38 178 ASN A O 1
ATOM 1420 N N . ASN A 1 179 ? 8.614 -16.908 -21.704 1.00 94.75 179 ASN A N 1
ATOM 1421 C CA . ASN A 1 179 ? 7.774 -18.096 -21.590 1.00 94.75 179 ASN A CA 1
ATOM 1422 C C . ASN A 1 179 ? 6.418 -17.936 -22.291 1.00 94.75 179 ASN A C 1
ATOM 1424 O O . ASN A 1 179 ? 5.930 -18.893 -22.880 1.00 94.75 179 ASN A O 1
ATOM 1428 N N . LEU A 1 180 ? 5.799 -16.755 -22.299 1.00 94.81 180 LEU A N 1
ATOM 1429 C CA . LEU A 1 180 ? 4.547 -16.549 -23.040 1.00 94.81 180 LEU A CA 1
ATOM 1430 C C . LEU A 1 180 ? 4.751 -16.562 -24.566 1.00 94.81 180 LEU A C 1
ATOM 1432 O O . LEU A 1 180 ? 3.878 -17.037 -25.294 1.00 94.81 180 LEU A O 1
ATOM 1436 N N . LEU A 1 181 ? 5.905 -16.102 -25.061 1.00 94.06 181 LEU A N 1
ATOM 1437 C CA . LEU A 1 181 ? 6.244 -16.097 -26.493 1.00 94.06 181 LEU A CA 1
ATOM 1438 C C . LEU A 1 181 ? 6.330 -17.503 -27.103 1.00 94.06 181 LEU A C 1
ATOM 1440 O O . LEU A 1 181 ? 6.186 -17.645 -28.318 1.00 94.06 181 LEU A O 1
ATOM 1444 N N . GLN A 1 182 ? 6.500 -18.551 -26.292 1.00 93.62 182 GLN A N 1
ATOM 1445 C CA . GLN A 1 182 ? 6.483 -19.935 -26.779 1.00 93.62 182 GLN A CA 1
ATOM 1446 C C . GLN A 1 182 ? 5.119 -20.339 -27.368 1.00 93.62 182 GLN A C 1
ATOM 1448 O O . GLN A 1 182 ? 5.053 -21.241 -28.199 1.00 93.62 182 GLN A O 1
ATOM 1453 N N . TYR A 1 183 ? 4.038 -19.661 -26.964 1.00 92.75 183 TYR A N 1
ATOM 1454 C CA . TYR A 1 183 ? 2.684 -19.884 -27.479 1.00 92.75 183 TYR A CA 1
ATOM 1455 C C . TYR A 1 183 ? 2.362 -19.038 -28.717 1.00 92.75 183 TYR A C 1
ATOM 1457 O O . TYR A 1 183 ? 1.248 -19.115 -29.233 1.00 92.75 183 TYR A O 1
ATOM 1465 N N . ILE A 1 184 ? 3.316 -18.227 -29.180 1.00 92.69 184 ILE A N 1
ATOM 1466 C CA . ILE A 1 184 ? 3.188 -17.359 -30.349 1.00 92.69 184 ILE A CA 1
ATOM 1467 C C . ILE A 1 184 ? 4.048 -17.914 -31.487 1.00 92.69 184 ILE A C 1
ATOM 1469 O O . ILE A 1 184 ? 5.204 -18.305 -31.285 1.00 92.69 184 ILE A O 1
ATOM 1473 N N . GLU A 1 185 ? 3.470 -17.933 -32.691 1.00 91.81 185 GLU A N 1
ATOM 1474 C CA . GLU A 1 185 ? 4.167 -18.286 -33.932 1.00 91.81 185 GLU A CA 1
ATOM 1475 C C . GLU A 1 185 ? 5.430 -17.437 -34.097 1.00 91.81 185 GLU A C 1
ATOM 1477 O O . GLU A 1 185 ? 5.391 -16.224 -33.906 1.00 91.81 185 GLU A O 1
ATOM 1482 N N . GLU A 1 186 ? 6.544 -18.063 -34.481 1.00 91.31 186 GLU A N 1
ATOM 1483 C CA . GLU A 1 186 ? 7.856 -17.409 -34.545 1.00 91.31 186 GLU A CA 1
ATOM 1484 C C . GLU A 1 186 ? 7.846 -16.138 -35.406 1.00 91.31 186 GLU A C 1
ATOM 1486 O O . GLU A 1 186 ? 8.364 -15.110 -34.980 1.00 91.31 186 GLU A O 1
ATOM 1491 N N . SER A 1 187 ? 7.143 -16.164 -36.542 1.00 92.19 187 SER A N 1
ATOM 1492 C CA . SER A 1 187 ? 6.999 -15.018 -37.448 1.00 92.19 187 SER A CA 1
ATOM 1493 C C . SER A 1 187 ? 6.218 -13.834 -36.871 1.00 92.19 187 SER A C 1
ATOM 1495 O O . SER A 1 187 ? 6.265 -12.758 -37.451 1.00 92.19 187 SER A O 1
ATOM 1497 N N . LYS A 1 188 ? 5.468 -14.031 -35.779 1.00 88.62 188 LYS A N 1
ATOM 1498 C CA . LYS A 1 188 ? 4.630 -13.007 -35.130 1.00 88.62 188 LYS A CA 1
ATOM 1499 C C . LYS A 1 188 ? 5.217 -12.514 -33.811 1.00 88.62 188 LYS A C 1
ATOM 1501 O O . LYS A 1 188 ? 4.621 -11.666 -33.156 1.00 88.62 188 LYS A O 1
ATOM 1506 N N . ARG A 1 189 ? 6.354 -13.051 -33.355 1.00 88.38 189 ARG A N 1
ATOM 1507 C CA . ARG A 1 189 ? 6.895 -12.724 -32.022 1.00 88.38 189 ARG A CA 1
ATOM 1508 C C . ARG A 1 189 ? 7.302 -11.260 -31.892 1.00 88.38 189 ARG A C 1
ATOM 1510 O O . ARG A 1 189 ? 7.086 -10.692 -30.824 1.00 88.38 189 ARG A O 1
ATOM 1517 N N . ASP A 1 190 ? 7.789 -10.664 -32.974 1.00 87.25 190 ASP A N 1
ATOM 1518 C CA . ASP A 1 190 ? 8.214 -9.261 -33.012 1.00 87.25 190 ASP A CA 1
ATOM 1519 C C . ASP A 1 190 ? 7.052 -8.281 -33.249 1.00 87.25 190 ASP A C 1
ATOM 1521 O O . ASP A 1 190 ? 7.224 -7.068 -33.103 1.00 87.25 190 ASP A O 1
ATOM 1525 N N . ASP A 1 191 ? 5.851 -8.785 -33.560 1.00 86.75 191 ASP A N 1
ATOM 1526 C CA . ASP A 1 191 ? 4.678 -7.940 -33.752 1.00 86.75 191 ASP A CA 1
ATOM 1527 C C . ASP A 1 191 ? 4.281 -7.280 -32.427 1.00 86.75 191 ASP A C 1
ATOM 1529 O O . ASP A 1 191 ? 4.064 -7.929 -31.393 1.00 86.75 191 ASP A O 1
ATOM 1533 N N . TYR A 1 192 ? 4.128 -5.956 -32.457 1.00 78.62 192 TYR A N 1
ATOM 1534 C CA . TYR A 1 192 ? 3.573 -5.238 -31.320 1.00 78.62 192 TYR A CA 1
ATOM 1535 C C . TYR A 1 192 ? 2.170 -5.772 -31.023 1.00 78.62 192 TYR A C 1
ATOM 1537 O O . TYR A 1 192 ? 1.294 -5.780 -31.885 1.00 78.62 192 TYR A O 1
ATOM 1545 N N . ASN A 1 193 ? 1.961 -6.204 -29.778 1.00 79.62 193 ASN A N 1
ATOM 1546 C CA . ASN A 1 193 ? 0.733 -6.856 -29.337 1.00 79.62 193 ASN A CA 1
ATOM 1547 C C . ASN A 1 193 ? 0.371 -8.150 -30.092 1.00 79.62 193 ASN A C 1
ATOM 1549 O O . ASN A 1 193 ? -0.802 -8.415 -30.349 1.00 79.62 193 ASN A O 1
ATOM 1553 N N . ASN A 1 194 ? 1.359 -9.006 -30.345 1.00 85.81 194 ASN A N 1
ATOM 1554 C CA . ASN A 1 194 ? 1.228 -10.357 -30.912 1.00 85.81 194 ASN A CA 1
ATOM 1555 C C . ASN A 1 194 ? 0.254 -11.344 -30.210 1.00 85.81 194 ASN A C 1
ATOM 1557 O O . ASN A 1 194 ? 0.199 -12.517 -30.570 1.00 85.81 194 ASN A O 1
ATOM 1561 N N . GLY A 1 195 ? -0.497 -10.913 -29.191 1.00 87.94 195 GLY A N 1
ATOM 1562 C CA . GLY A 1 195 ? -1.456 -11.741 -28.460 1.00 87.94 195 GLY A CA 1
ATOM 1563 C C . GLY A 1 195 ? -0.867 -12.585 -27.325 1.00 87.94 195 GLY A C 1
ATOM 1564 O O . GLY A 1 195 ? -1.601 -13.373 -26.730 1.00 87.94 195 GLY A O 1
ATOM 1565 N N . MET A 1 196 ? 0.409 -12.415 -26.949 1.00 90.62 196 MET A N 1
ATOM 1566 C CA . MET A 1 196 ? 1.032 -13.207 -25.868 1.00 90.62 196 MET A CA 1
ATOM 1567 C C . MET A 1 196 ? 0.276 -13.149 -24.530 1.00 90.62 196 MET A C 1
ATOM 1569 O O . MET A 1 196 ? 0.253 -14.129 -23.793 1.00 90.62 196 MET A O 1
ATOM 1573 N N . PHE A 1 197 ? -0.397 -12.032 -24.231 1.00 92.12 197 PHE A N 1
ATOM 1574 C CA . PHE A 1 197 ? -1.178 -11.849 -23.001 1.00 92.12 197 PHE A CA 1
ATOM 1575 C C . PHE A 1 197 ? -2.626 -12.348 -23.097 1.00 92.12 197 PHE A C 1
ATOM 1577 O O . PHE A 1 197 ? -3.417 -12.104 -22.181 1.00 92.12 197 PHE A O 1
ATOM 1584 N N . ALA A 1 198 ? -2.995 -13.038 -24.180 1.00 90.94 198 ALA A N 1
ATOM 1585 C CA . ALA A 1 198 ? -4.289 -13.696 -24.281 1.00 90.94 198 ALA A CA 1
ATOM 1586 C C . ALA A 1 198 ? -4.497 -14.646 -23.092 1.00 90.94 198 ALA A C 1
ATOM 1588 O O . ALA A 1 198 ? -3.600 -15.401 -22.711 1.00 90.94 198 ALA A O 1
ATOM 1589 N N . THR A 1 199 ? -5.696 -14.617 -22.505 1.00 91.62 199 THR A N 1
ATOM 1590 C CA . THR A 1 199 ? -6.023 -15.359 -21.278 1.00 91.62 199 THR A CA 1
ATOM 1591 C C . THR A 1 199 ? -5.691 -16.847 -21.372 1.00 91.62 199 THR A C 1
ATOM 1593 O O . THR A 1 199 ? -5.240 -17.436 -20.394 1.00 91.62 199 THR A O 1
ATOM 1596 N N . GLU A 1 200 ? -5.869 -17.456 -22.543 1.00 92.94 200 GLU A N 1
ATOM 1597 C CA . GLU A 1 200 ? -5.525 -18.858 -22.781 1.00 92.94 200 GLU A CA 1
ATOM 1598 C C . GLU A 1 200 ? -4.024 -19.156 -22.645 1.00 92.94 200 GLU A C 1
ATOM 1600 O O . GLU A 1 200 ? -3.662 -20.166 -22.044 1.00 92.94 200 GLU A O 1
ATOM 1605 N N . ASN A 1 201 ? -3.153 -18.274 -23.143 1.00 94.19 201 ASN A N 1
ATOM 1606 C CA . ASN A 1 201 ? -1.699 -18.435 -23.087 1.00 94.19 201 ASN A CA 1
ATOM 1607 C C . ASN A 1 201 ? -1.196 -18.233 -21.659 1.00 94.19 201 ASN A C 1
ATOM 1609 O O . ASN A 1 201 ? -0.428 -19.043 -21.146 1.00 94.19 201 ASN A O 1
ATOM 1613 N N . VAL A 1 202 ? -1.735 -17.224 -20.977 1.00 95.50 202 VAL A N 1
ATOM 1614 C CA . VAL A 1 202 ? -1.457 -16.952 -19.561 1.00 95.50 202 VAL A CA 1
ATOM 1615 C C . VAL A 1 202 ? -1.883 -18.130 -18.678 1.00 95.50 202 VAL A C 1
ATOM 1617 O O . VAL A 1 202 ? -1.137 -18.555 -17.804 1.00 95.50 202 VAL A O 1
ATOM 1620 N N . LEU A 1 203 ? -3.058 -18.723 -18.917 1.00 96.62 203 LEU A N 1
ATOM 1621 C CA . LEU A 1 203 ? -3.503 -19.908 -18.173 1.00 96.62 203 LEU A CA 1
ATOM 1622 C C . LEU A 1 203 ? -2.623 -21.137 -18.433 1.00 96.62 203 LEU A C 1
ATOM 1624 O O . LEU A 1 203 ? -2.434 -21.942 -17.517 1.00 96.62 203 LEU A O 1
ATOM 1628 N N . LYS A 1 204 ? -2.107 -21.306 -19.657 1.00 97.12 204 LYS A N 1
ATOM 1629 C CA . LYS A 1 204 ? -1.131 -22.361 -19.969 1.00 97.12 204 LYS A CA 1
ATOM 1630 C C . LYS A 1 204 ? 0.168 -22.139 -19.189 1.00 97.12 204 LYS A C 1
ATOM 1632 O O . LYS A 1 204 ? 0.635 -23.088 -18.562 1.00 97.12 204 LYS A O 1
ATOM 1637 N N . ASP A 1 205 ? 0.694 -20.910 -19.150 1.00 97.31 205 ASP A N 1
ATOM 1638 C CA . ASP A 1 205 ? 1.935 -20.612 -18.418 1.00 97.31 205 ASP A CA 1
ATOM 1639 C C . ASP A 1 205 ? 1.784 -20.773 -16.902 1.00 97.31 205 ASP A C 1
ATOM 1641 O O . ASP A 1 205 ? 2.599 -21.454 -16.285 1.00 97.31 205 ASP A O 1
ATOM 1645 N N . ILE A 1 206 ? 0.683 -20.290 -16.314 1.00 98.00 206 ILE A N 1
ATOM 1646 C CA . ILE A 1 206 ? 0.376 -20.495 -14.887 1.00 98.00 206 ILE A CA 1
ATOM 1647 C C . ILE A 1 206 ? 0.379 -21.986 -14.536 1.00 98.00 206 ILE A C 1
ATOM 1649 O O . ILE A 1 206 ? 0.996 -22.397 -13.553 1.00 98.00 206 ILE A O 1
ATOM 1653 N N . LYS A 1 207 ? -0.308 -22.816 -15.334 1.00 98.00 207 LYS A N 1
ATOM 1654 C CA . LYS A 1 207 ? -0.363 -24.268 -15.101 1.00 98.00 207 LYS A CA 1
ATOM 1655 C C . LYS A 1 207 ? 1.019 -24.905 -15.200 1.00 98.00 207 LYS A C 1
ATOM 1657 O O . LYS A 1 207 ? 1.346 -25.737 -14.360 1.00 98.00 207 LYS A O 1
ATOM 1662 N N . ARG A 1 208 ? 1.813 -24.507 -16.197 1.00 97.62 208 ARG A N 1
ATOM 1663 C CA . ARG A 1 208 ? 3.192 -24.971 -16.376 1.00 97.62 208 ARG A CA 1
ATOM 1664 C C . ARG A 1 208 ? 4.054 -24.606 -15.165 1.00 97.62 208 ARG A C 1
ATOM 1666 O O . ARG A 1 208 ? 4.611 -25.501 -14.548 1.00 97.62 208 ARG A O 1
ATOM 1673 N N . ARG A 1 209 ? 4.080 -23.335 -14.750 1.00 96.56 209 ARG A N 1
ATOM 1674 C CA . ARG A 1 209 ? 4.859 -22.867 -13.586 1.00 96.56 209 ARG A CA 1
ATOM 1675 C C . ARG A 1 209 ? 4.493 -23.598 -12.302 1.00 96.56 209 ARG A C 1
ATOM 1677 O O . ARG A 1 209 ? 5.372 -24.008 -11.554 1.00 96.56 209 ARG A O 1
ATOM 1684 N N . LEU A 1 210 ? 3.197 -23.783 -12.045 1.00 97.19 210 LEU A N 1
ATOM 1685 C CA . LEU A 1 210 ? 2.734 -24.531 -10.875 1.00 97.19 210 LEU A CA 1
ATOM 1686 C C . LEU A 1 210 ? 3.164 -26.003 -10.918 1.00 97.19 210 LEU A C 1
ATOM 1688 O O . LEU A 1 210 ? 3.418 -26.572 -9.862 1.00 97.19 210 LEU A O 1
ATOM 1692 N N . ALA A 1 211 ? 3.256 -26.606 -12.106 1.00 97.31 211 ALA A N 1
ATOM 1693 C CA . ALA A 1 211 ? 3.760 -27.967 -12.277 1.00 97.31 211 ALA A CA 1
ATOM 1694 C C . ALA A 1 211 ? 5.292 -28.059 -12.140 1.00 97.31 211 ALA A C 1
ATOM 1696 O O . ALA A 1 211 ? 5.793 -29.064 -11.641 1.00 97.31 211 ALA A O 1
ATOM 1697 N N . ASP A 1 212 ? 6.022 -27.013 -12.538 1.00 96.25 212 ASP A N 1
ATOM 1698 C CA . ASP A 1 212 ? 7.483 -26.926 -12.403 1.00 96.25 212 ASP A CA 1
ATOM 1699 C C . ASP A 1 212 ? 7.915 -26.783 -10.930 1.00 96.25 212 ASP A C 1
ATOM 1701 O O . ASP A 1 212 ? 9.017 -27.183 -10.542 1.00 96.25 212 ASP A O 1
ATOM 1705 N N . TYR A 1 213 ? 7.036 -26.241 -10.082 1.00 97.88 213 TYR A N 1
ATOM 1706 C CA . TYR A 1 213 ? 7.261 -26.139 -8.648 1.00 97.88 213 TYR A CA 1
ATOM 1707 C C . TYR A 1 213 ? 6.990 -27.457 -7.908 1.00 97.88 213 TYR A C 1
ATOM 1709 O O . TYR A 1 213 ? 5.882 -27.983 -7.882 1.00 97.88 213 TYR A O 1
ATOM 1717 N N . ASN A 1 214 ? 7.986 -27.925 -7.157 1.00 97.00 214 ASN A N 1
ATOM 1718 C CA . ASN A 1 214 ? 7.787 -28.834 -6.025 1.00 97.00 214 ASN A CA 1
ATOM 1719 C C . ASN A 1 214 ? 7.711 -28.056 -4.695 1.00 97.00 214 ASN A C 1
ATOM 1721 O O . ASN A 1 214 ? 8.020 -26.863 -4.646 1.00 97.00 214 ASN A O 1
ATOM 1725 N N . LEU A 1 215 ? 7.372 -28.740 -3.595 1.00 96.50 215 LEU A N 1
ATOM 1726 C CA . LEU A 1 215 ? 7.206 -28.129 -2.266 1.00 96.50 215 LEU A CA 1
ATOM 1727 C C . LEU A 1 215 ? 8.407 -27.270 -1.827 1.00 96.50 215 LEU A C 1
ATOM 1729 O O . LEU A 1 215 ? 8.214 -26.175 -1.295 1.00 96.50 215 LEU A O 1
ATOM 1733 N N . LEU A 1 216 ? 9.637 -27.739 -2.059 1.00 97.81 216 LEU A N 1
ATOM 1734 C CA . LEU A 1 216 ? 10.856 -27.028 -1.660 1.00 97.81 216 LEU A CA 1
ATOM 1735 C C . LEU A 1 216 ? 11.065 -25.778 -2.515 1.00 97.81 216 LEU A C 1
ATOM 1737 O O . LEU A 1 216 ? 11.266 -24.689 -1.982 1.00 97.81 216 LEU A O 1
ATOM 1741 N N . THR A 1 217 ? 10.969 -25.917 -3.837 1.00 97.44 217 THR A N 1
ATOM 1742 C CA . THR A 1 217 ? 11.148 -24.798 -4.776 1.00 97.44 217 THR A CA 1
ATOM 1743 C C . THR A 1 217 ? 10.048 -23.746 -4.651 1.00 97.44 217 THR A C 1
ATOM 1745 O O . THR A 1 217 ? 10.342 -22.556 -4.736 1.00 97.44 217 THR A O 1
ATOM 1748 N N . PHE A 1 218 ? 8.807 -24.158 -4.373 1.00 97.25 218 PHE A N 1
ATOM 1749 C CA . PHE A 1 218 ? 7.700 -23.238 -4.128 1.00 97.25 218 PHE A CA 1
ATOM 1750 C C . PHE A 1 218 ? 7.904 -22.476 -2.818 1.00 97.25 218 PHE A C 1
ATOM 1752 O O . PHE A 1 218 ? 7.754 -21.260 -2.774 1.00 97.25 218 PHE A O 1
ATOM 1759 N N . SER A 1 219 ? 8.326 -23.169 -1.756 1.00 97.25 219 SER A N 1
ATOM 1760 C CA . SER A 1 219 ? 8.654 -22.526 -0.479 1.00 97.25 219 SER A CA 1
ATOM 1761 C C . SER A 1 219 ? 9.799 -21.522 -0.636 1.00 97.25 219 SER A C 1
ATOM 1763 O O . SER A 1 219 ? 9.714 -20.409 -0.122 1.00 97.25 219 SER A O 1
ATOM 1765 N N . ALA A 1 220 ? 10.844 -21.877 -1.391 1.00 97.75 220 ALA A N 1
ATOM 1766 C CA . ALA A 1 220 ? 11.949 -20.973 -1.701 1.00 97.75 220 ALA A CA 1
ATOM 1767 C C . ALA A 1 220 ? 11.477 -19.743 -2.492 1.00 97.75 220 ALA A C 1
ATOM 1769 O O . ALA A 1 220 ? 11.828 -18.623 -2.127 1.00 97.75 220 ALA A O 1
ATOM 1770 N N . HIS A 1 221 ? 10.633 -19.934 -3.510 1.00 96.56 221 HIS A N 1
ATOM 1771 C CA . HIS A 1 221 ? 10.000 -18.846 -4.258 1.00 96.56 221 HIS A CA 1
ATOM 1772 C C . HIS A 1 221 ? 9.242 -17.884 -3.330 1.00 96.56 221 HIS A C 1
ATOM 1774 O O . HIS A 1 221 ? 9.485 -16.678 -3.370 1.00 96.56 221 HIS A O 1
ATOM 1780 N N . ILE A 1 222 ? 8.384 -18.404 -2.445 1.00 96.19 222 ILE A N 1
ATOM 1781 C CA . ILE A 1 222 ? 7.626 -17.577 -1.496 1.00 96.19 222 ILE A CA 1
ATOM 1782 C C . ILE A 1 222 ? 8.562 -16.811 -0.554 1.00 96.19 222 ILE A C 1
ATOM 1784 O O . ILE A 1 222 ? 8.348 -15.622 -0.333 1.00 96.19 222 ILE A O 1
ATOM 1788 N N . LEU A 1 223 ? 9.619 -17.441 -0.031 1.00 96.50 223 LEU A N 1
ATOM 1789 C CA . LEU A 1 223 ? 10.579 -16.777 0.861 1.00 96.50 223 LEU A CA 1
ATOM 1790 C C . LEU A 1 223 ? 11.382 -15.682 0.152 1.00 96.50 223 LEU A C 1
ATOM 1792 O O . LEU A 1 223 ? 11.530 -14.589 0.699 1.00 96.50 223 LEU A O 1
ATOM 1796 N N . VAL A 1 224 ? 11.870 -15.944 -1.063 1.00 96.88 224 VAL A N 1
ATOM 1797 C CA . VAL A 1 224 ? 12.604 -14.962 -1.878 1.00 96.88 224 VAL A CA 1
ATOM 1798 C C . VAL A 1 224 ? 11.702 -13.780 -2.212 1.00 96.88 224 VAL A C 1
ATOM 1800 O O . VAL A 1 224 ? 12.080 -12.626 -1.998 1.00 96.88 224 VAL A O 1
ATOM 1803 N N . LYS A 1 225 ? 10.481 -14.057 -2.673 1.00 96.62 225 LYS A N 1
ATOM 1804 C CA . LYS A 1 225 ? 9.490 -13.038 -3.014 1.00 96.62 225 LYS A CA 1
ATOM 1805 C C . LYS A 1 225 ? 9.085 -12.213 -1.796 1.00 96.62 225 LYS A C 1
ATOM 1807 O O . LYS A 1 225 ? 9.040 -10.985 -1.877 1.00 96.62 225 LYS A O 1
ATOM 1812 N N . LEU A 1 226 ? 8.821 -12.854 -0.659 1.00 95.94 226 LEU A N 1
ATOM 1813 C CA . LEU A 1 226 ? 8.497 -12.170 0.591 1.00 95.94 226 LEU A CA 1
ATOM 1814 C C . LEU A 1 226 ? 9.661 -11.289 1.048 1.00 95.94 226 LEU A C 1
ATOM 1816 O O . LEU A 1 226 ? 9.447 -10.109 1.309 1.00 95.94 226 LEU A O 1
ATOM 1820 N N . GLY A 1 227 ? 10.883 -11.829 1.073 1.00 95.75 227 GLY A N 1
ATOM 1821 C CA . GLY A 1 227 ? 12.095 -11.093 1.427 1.00 95.75 227 GLY A CA 1
ATOM 1822 C C . GLY A 1 227 ? 12.265 -9.839 0.572 1.00 95.75 227 GLY A C 1
ATOM 1823 O O . GLY A 1 227 ? 12.349 -8.737 1.108 1.00 95.75 227 GLY A O 1
ATOM 1824 N N . ALA A 1 228 ? 12.186 -9.975 -0.751 1.00 95.06 228 ALA A N 1
ATOM 1825 C CA . ALA A 1 228 ? 12.287 -8.847 -1.677 1.00 95.06 228 ALA A CA 1
ATOM 1826 C C . ALA A 1 228 ? 11.131 -7.831 -1.543 1.00 95.06 228 ALA A C 1
ATOM 1828 O O . ALA A 1 228 ? 11.300 -6.645 -1.826 1.00 95.06 228 ALA A O 1
ATOM 1829 N N . THR A 1 229 ? 9.961 -8.268 -1.064 1.00 95.44 229 THR A N 1
ATOM 1830 C CA . THR A 1 229 ? 8.815 -7.388 -0.772 1.00 95.44 229 THR A CA 1
ATOM 1831 C C . THR A 1 229 ? 9.034 -6.531 0.475 1.00 95.44 229 THR A C 1
ATOM 1833 O O . THR A 1 229 ? 8.418 -5.478 0.582 1.00 95.44 229 THR A O 1
ATOM 1836 N N . VAL A 1 230 ? 9.870 -6.952 1.429 1.00 95.12 230 VAL A N 1
ATOM 1837 C CA . VAL A 1 230 ? 9.999 -6.269 2.732 1.00 95.12 230 VAL A CA 1
ATOM 1838 C C . VAL A 1 230 ? 11.405 -5.755 3.041 1.00 95.12 230 VAL A C 1
ATOM 1840 O O . VAL A 1 230 ? 11.563 -5.033 4.016 1.00 95.12 230 VAL A O 1
ATOM 1843 N N . MET A 1 231 ? 12.436 -6.113 2.274 1.00 94.38 231 MET A N 1
ATOM 1844 C CA . MET A 1 231 ? 13.829 -5.860 2.676 1.00 94.38 231 MET A CA 1
ATOM 1845 C C . MET A 1 231 ? 14.316 -4.416 2.481 1.00 94.38 231 MET A C 1
ATOM 1847 O O . MET A 1 231 ? 15.140 -3.955 3.269 1.00 94.38 231 MET A O 1
ATOM 1851 N N . ASP A 1 232 ? 13.843 -3.717 1.443 1.00 93.69 232 ASP A N 1
ATOM 1852 C CA . ASP A 1 232 ? 14.394 -2.417 1.022 1.00 93.69 232 ASP A CA 1
ATOM 1853 C C . ASP A 1 232 ? 13.643 -1.234 1.658 1.00 93.69 232 ASP A C 1
ATOM 1855 O O . ASP A 1 232 ? 12.524 -0.918 1.248 1.00 93.69 232 ASP A O 1
ATOM 1859 N N . GLY A 1 233 ? 14.271 -0.563 2.627 1.00 92.44 233 GLY A N 1
ATOM 1860 C CA . GLY A 1 233 ? 13.725 0.595 3.338 1.00 92.44 233 GLY A CA 1
ATOM 1861 C C . GLY A 1 233 ? 13.608 1.873 2.508 1.00 92.44 233 GLY A C 1
ATOM 1862 O O . GLY A 1 233 ? 12.825 2.741 2.880 1.00 92.44 233 GLY A O 1
ATOM 1863 N N . SER A 1 234 ? 14.269 1.957 1.344 1.00 90.75 234 SER A N 1
ATOM 1864 C CA . SER A 1 234 ? 14.031 3.034 0.361 1.00 90.75 234 SER A CA 1
ATOM 1865 C C . SER A 1 234 ? 12.696 2.892 -0.368 1.00 90.75 234 SER A C 1
ATOM 1867 O O . SER A 1 234 ? 12.390 3.667 -1.272 1.00 90.75 234 SER A O 1
ATOM 1869 N N . LEU A 1 235 ? 11.922 1.849 -0.042 1.00 90.19 235 LEU A N 1
ATOM 1870 C CA . LEU A 1 235 ? 10.692 1.470 -0.725 1.00 90.19 235 LEU A CA 1
ATOM 1871 C C . LEU A 1 235 ? 10.928 1.161 -2.211 1.00 90.19 235 LEU A C 1
ATOM 1873 O O . LEU A 1 235 ? 10.031 1.322 -3.028 1.00 90.19 235 LEU A O 1
ATOM 1877 N N . GLY A 1 236 ? 12.118 0.662 -2.566 1.00 87.44 236 GLY A N 1
ATOM 1878 C CA . GLY A 1 236 ? 12.449 0.180 -3.908 1.00 87.44 236 GLY A CA 1
ATOM 1879 C C . GLY A 1 236 ? 12.866 1.273 -4.888 1.00 87.44 236 GLY A C 1
ATOM 1880 O O . GLY A 1 236 ? 12.440 1.227 -6.042 1.00 87.44 236 GLY A O 1
ATOM 1881 N N . TRP A 1 237 ? 13.652 2.257 -4.443 1.00 87.50 237 TRP A N 1
ATOM 1882 C CA . TRP A 1 237 ? 14.069 3.396 -5.265 1.00 87.50 237 TRP A CA 1
ATOM 1883 C C . TRP A 1 237 ? 15.110 2.972 -6.313 1.00 87.50 237 TRP A C 1
ATOM 1885 O O . TRP A 1 237 ? 15.946 2.106 -6.034 1.00 87.50 237 TRP A O 1
ATOM 1895 N N . THR A 1 238 ? 15.047 3.529 -7.530 1.00 83.81 238 THR A N 1
ATOM 1896 C CA . THR A 1 238 ? 15.786 3.000 -8.701 1.00 83.81 238 THR A CA 1
ATOM 1897 C C . THR A 1 238 ? 16.416 4.054 -9.621 1.00 83.81 238 THR A C 1
ATOM 1899 O O . THR A 1 238 ? 16.605 3.760 -10.798 1.00 83.81 238 THR A O 1
ATOM 1902 N N . TYR A 1 239 ? 16.696 5.267 -9.143 1.00 83.25 239 TYR A N 1
ATOM 1903 C CA . TYR A 1 239 ? 17.409 6.275 -9.946 1.00 83.25 239 TYR A CA 1
ATOM 1904 C C . TYR A 1 239 ? 18.904 6.246 -9.640 1.00 83.25 239 TYR A C 1
ATOM 1906 O O . TYR A 1 239 ? 19.278 6.215 -8.467 1.00 83.25 239 TYR A O 1
ATOM 1914 N N . PHE A 1 240 ? 19.741 6.252 -10.675 1.00 82.69 240 PHE A N 1
ATOM 1915 C CA . PHE A 1 240 ? 21.194 6.061 -10.588 1.00 82.69 240 PHE A CA 1
ATOM 1916 C C . PHE A 1 240 ? 21.933 7.167 -11.351 1.00 82.69 240 PHE A C 1
ATOM 1918 O O . PHE A 1 240 ? 21.390 7.766 -12.274 1.00 82.69 240 PHE A O 1
ATOM 1925 N N . GLU A 1 241 ? 23.173 7.469 -10.969 1.00 80.12 241 GLU A N 1
ATOM 1926 C CA . GLU A 1 241 ? 24.000 8.452 -11.678 1.00 80.12 241 GLU A CA 1
ATOM 1927 C C . GLU A 1 241 ? 24.441 7.869 -13.010 1.00 80.12 241 GLU A C 1
ATOM 1929 O O . GLU A 1 241 ? 24.380 8.533 -14.047 1.00 80.12 241 GLU A O 1
ATOM 1934 N N . ASN A 1 242 ? 24.842 6.598 -12.983 1.00 75.38 242 ASN A N 1
ATOM 1935 C CA . ASN A 1 242 ? 25.099 5.856 -14.198 1.00 75.38 242 ASN A CA 1
ATOM 1936 C C . ASN A 1 242 ? 23.773 5.429 -14.856 1.00 75.38 242 ASN A C 1
ATOM 1938 O O . ASN A 1 242 ? 23.068 4.538 -14.376 1.00 75.38 242 ASN A O 1
ATOM 1942 N N . LEU A 1 243 ? 23.486 6.049 -16.003 1.00 71.69 243 LEU A N 1
ATOM 1943 C CA . LEU A 1 243 ? 22.303 5.801 -16.829 1.00 71.69 243 LEU A CA 1
ATOM 1944 C C . LEU A 1 243 ? 22.210 4.358 -17.344 1.00 71.69 243 LEU A C 1
ATOM 1946 O O . LEU A 1 243 ? 21.110 3.904 -17.646 1.00 71.69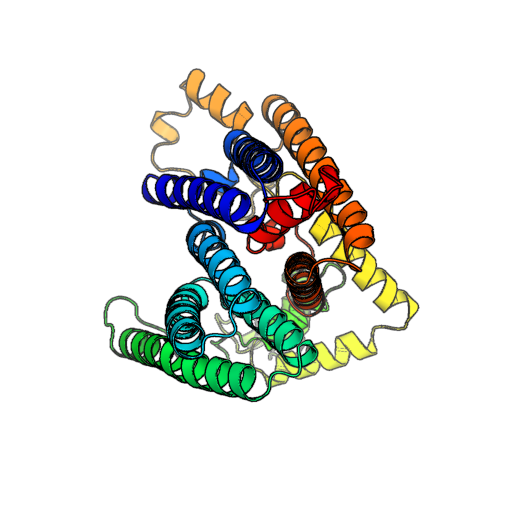 243 LEU A O 1
ATOM 1950 N N . GLU A 1 244 ? 23.320 3.617 -17.416 1.00 71.06 244 GLU A N 1
ATOM 1951 C CA . GLU A 1 244 ? 23.319 2.198 -17.806 1.00 71.06 244 GLU A CA 1
ATOM 1952 C C . GLU A 1 244 ? 22.516 1.322 -16.832 1.00 71.06 244 GLU A C 1
ATOM 1954 O O . GLU A 1 244 ? 22.010 0.267 -17.214 1.00 71.06 244 GLU A O 1
ATOM 1959 N N . PHE A 1 245 ? 22.361 1.764 -15.580 1.00 70.62 245 PHE A N 1
ATOM 1960 C CA . PHE A 1 245 ? 21.559 1.072 -14.571 1.00 70.62 245 PHE A CA 1
ATOM 1961 C C . PHE A 1 245 ? 20.096 1.545 -14.530 1.00 70.62 245 PHE A C 1
ATOM 1963 O O . PHE A 1 245 ? 19.279 0.953 -13.817 1.00 70.62 245 PHE A O 1
ATOM 1970 N N . GLU A 1 246 ? 19.724 2.574 -15.300 1.00 67.88 246 GLU A N 1
ATOM 1971 C CA . GLU A 1 246 ? 18.346 3.053 -15.381 1.00 67.88 246 GLU A CA 1
ATOM 1972 C C . GLU A 1 246 ? 17.563 2.341 -16.488 1.00 67.88 246 GLU A C 1
ATOM 1974 O O . GLU A 1 246 ? 17.887 2.408 -17.670 1.00 67.88 246 GLU A O 1
ATOM 1979 N N . LYS A 1 247 ? 16.441 1.704 -16.124 1.00 59.78 247 LYS A N 1
ATOM 1980 C CA . LYS A 1 247 ? 15.552 1.052 -17.106 1.00 59.78 247 LYS A CA 1
ATOM 1981 C C . LYS A 1 247 ? 14.847 2.033 -18.052 1.00 59.78 247 LYS A C 1
ATOM 1983 O O . LYS A 1 247 ? 14.424 1.634 -19.131 1.00 59.78 247 LYS A O 1
ATOM 1988 N N . THR A 1 248 ? 14.683 3.287 -17.636 1.00 58.66 248 THR A N 1
ATOM 1989 C CA . THR A 1 248 ? 14.053 4.354 -18.429 1.00 58.66 248 THR A CA 1
ATOM 1990 C C . THR A 1 248 ? 14.674 5.682 -18.013 1.00 58.66 248 THR A C 1
ATOM 1992 O O . THR A 1 248 ? 14.164 6.308 -17.079 1.00 58.66 248 THR A O 1
ATOM 1995 N N . PRO A 1 249 ? 15.767 6.108 -18.664 1.00 58.34 249 PRO A N 1
ATOM 1996 C CA . PRO A 1 249 ? 16.395 7.379 -18.354 1.00 58.34 249 PRO A CA 1
ATOM 1997 C C . PRO A 1 249 ? 15.481 8.509 -18.830 1.00 58.34 249 PRO A C 1
ATOM 1999 O O . PRO A 1 249 ? 15.430 8.847 -20.012 1.00 58.34 249 PRO A O 1
ATOM 2002 N N . TYR A 1 250 ? 14.702 9.081 -17.913 1.00 57.81 250 TYR A N 1
ATOM 2003 C CA . TYR A 1 250 ? 13.982 10.320 -18.185 1.00 57.81 250 TYR A CA 1
ATOM 2004 C C . TYR A 1 250 ? 14.880 11.492 -17.808 1.00 57.81 250 TYR A C 1
ATOM 2006 O O . TYR A 1 250 ? 15.027 11.841 -16.636 1.00 57.81 250 TYR A O 1
ATOM 2014 N N . ILE A 1 251 ? 15.460 12.126 -18.822 1.00 64.69 251 ILE A N 1
ATOM 2015 C CA . ILE A 1 251 ? 16.249 13.339 -18.642 1.00 64.69 251 ILE A CA 1
ATOM 2016 C C . ILE A 1 251 ? 15.303 14.532 -18.774 1.00 64.69 251 ILE A C 1
ATOM 2018 O O . ILE A 1 251 ? 14.700 14.760 -19.822 1.00 64.69 251 ILE A O 1
ATOM 2022 N N . SER A 1 252 ? 15.161 15.300 -17.692 1.00 70.75 252 SER A N 1
ATOM 2023 C CA . SER A 1 252 ? 14.396 16.550 -17.709 1.00 70.75 252 SER A CA 1
ATOM 2024 C C . SER A 1 252 ? 14.891 17.461 -18.843 1.00 70.75 252 SER A C 1
ATOM 2026 O O . SER A 1 252 ? 16.100 17.664 -18.949 1.00 70.75 252 SER A O 1
ATOM 2028 N N . PRO A 1 253 ? 14.007 18.114 -19.621 1.00 77.19 253 PRO A N 1
ATOM 2029 C CA . PRO A 1 253 ? 14.413 19.111 -20.620 1.00 77.19 253 PRO A CA 1
ATOM 2030 C C . PRO A 1 253 ? 15.224 20.277 -20.034 1.00 77.19 253 PRO A C 1
ATOM 2032 O O . PRO A 1 253 ? 15.903 21.007 -20.752 1.00 77.19 253 PRO A O 1
ATOM 2035 N N . LEU A 1 254 ? 15.140 20.477 -18.715 1.00 78.50 254 LEU A N 1
ATOM 2036 C CA . LEU A 1 254 ? 15.913 21.482 -17.994 1.00 78.50 254 LEU A CA 1
ATOM 2037 C C . LEU A 1 254 ? 17.327 21.011 -17.647 1.00 78.50 254 LEU A C 1
ATOM 2039 O O . LEU A 1 254 ? 18.135 21.854 -17.275 1.00 78.50 254 LEU A O 1
ATOM 2043 N N . TYR A 1 255 ? 17.634 19.716 -17.771 1.00 79.19 255 TYR A N 1
ATOM 2044 C CA . TYR A 1 255 ? 18.902 19.126 -17.346 1.00 79.19 255 TYR A CA 1
ATOM 2045 C C . TYR A 1 255 ? 20.105 19.835 -17.967 1.00 79.19 255 TYR A C 1
ATOM 2047 O O . TYR A 1 255 ? 20.972 20.304 -17.238 1.00 79.19 255 TYR A O 1
ATOM 2055 N N . GLU A 1 256 ? 20.100 20.038 -19.286 1.00 80.31 256 GLU A N 1
ATOM 2056 C CA . GLU A 1 256 ? 21.177 20.744 -19.994 1.00 80.31 256 GLU A CA 1
ATOM 2057 C C . GLU A 1 256 ? 21.417 22.169 -19.478 1.00 80.31 256 GLU A C 1
ATOM 2059 O O . GLU A 1 256 ? 22.541 22.657 -19.520 1.00 80.31 256 GLU A O 1
ATOM 2064 N N . LYS A 1 257 ? 20.380 22.830 -18.948 1.00 83.56 257 LYS A N 1
ATOM 2065 C CA . LYS A 1 257 ? 20.473 24.193 -18.402 1.00 83.56 257 LYS A CA 1
ATOM 2066 C C . LYS A 1 257 ? 20.949 24.232 -16.951 1.00 83.56 257 LYS A C 1
ATOM 2068 O O . LYS A 1 257 ? 21.338 25.294 -16.477 1.00 83.56 257 LYS A O 1
ATOM 2073 N N . ILE A 1 258 ? 20.849 23.116 -16.229 1.00 83.62 258 ILE A N 1
ATOM 2074 C CA . ILE A 1 258 ? 21.073 23.060 -14.778 1.00 83.62 258 ILE A CA 1
ATOM 2075 C C . ILE A 1 258 ? 22.188 22.097 -14.363 1.00 83.62 258 ILE A C 1
ATOM 2077 O O . ILE A 1 258 ? 22.555 22.098 -13.191 1.00 83.62 258 ILE A O 1
ATOM 2081 N N . LYS A 1 259 ? 22.732 21.295 -15.288 1.00 79.50 259 LYS A N 1
ATOM 2082 C CA . LYS A 1 259 ? 23.746 20.262 -15.013 1.00 79.50 259 LYS A CA 1
ATOM 2083 C C . LYS A 1 259 ? 25.026 20.809 -14.377 1.00 79.50 259 LYS A C 1
ATOM 2085 O O . LYS A 1 259 ? 25.623 20.135 -13.547 1.00 79.50 259 LYS A O 1
ATOM 2090 N N . ASP A 1 260 ? 25.400 22.043 -14.713 1.00 85.38 260 ASP A N 1
ATOM 2091 C CA . ASP A 1 260 ? 26.613 22.690 -14.200 1.00 85.38 260 ASP A CA 1
ATOM 2092 C C . ASP A 1 260 ? 26.380 23.400 -12.852 1.00 85.38 260 ASP A C 1
ATOM 2094 O O . ASP A 1 260 ? 27.310 23.922 -12.233 1.00 85.38 260 ASP A O 1
ATOM 2098 N N . ASN A 1 261 ? 25.135 23.435 -12.361 1.00 90.06 261 ASN A N 1
ATOM 2099 C CA . ASN A 1 261 ? 24.810 24.065 -11.089 1.00 90.06 261 ASN A CA 1
ATOM 2100 C C . ASN A 1 261 ? 25.198 23.150 -9.919 1.00 90.06 261 ASN A C 1
ATOM 2102 O O . ASN A 1 261 ? 24.515 22.173 -9.612 1.00 90.06 261 ASN A O 1
ATOM 2106 N N . GLN A 1 262 ? 26.261 23.526 -9.210 1.00 89.50 262 GLN A N 1
ATOM 2107 C CA . GLN A 1 262 ? 26.816 22.752 -8.098 1.00 89.50 262 GLN A CA 1
ATOM 2108 C C . GLN A 1 262 ? 25.800 22.453 -6.987 1.00 89.50 262 GLN A C 1
ATOM 2110 O O . GLN A 1 262 ? 25.788 21.343 -6.459 1.00 89.50 262 GLN A O 1
ATOM 2115 N N . LEU A 1 263 ? 24.921 23.403 -6.650 1.00 90.12 263 LEU A N 1
ATOM 2116 C CA . LEU A 1 263 ? 23.900 23.197 -5.620 1.00 90.12 263 LEU A CA 1
ATOM 2117 C C . LEU A 1 263 ? 22.907 22.109 -6.043 1.00 90.12 263 LEU A C 1
ATOM 2119 O O . LEU A 1 263 ? 22.581 21.223 -5.256 1.00 90.12 263 LEU A O 1
ATOM 2123 N N . LEU A 1 264 ? 22.443 22.158 -7.292 1.00 86.94 264 LEU A N 1
ATOM 2124 C CA . LEU A 1 264 ? 21.499 21.174 -7.822 1.00 86.94 264 LEU A CA 1
ATOM 2125 C C . LEU A 1 264 ? 22.143 19.793 -7.964 1.00 86.94 264 LEU A C 1
ATOM 2127 O O . LEU A 1 264 ? 21.491 18.791 -7.671 1.00 86.94 264 LEU A O 1
ATOM 2131 N N . THR A 1 265 ? 23.426 19.735 -8.317 1.00 86.12 265 THR A N 1
ATOM 2132 C CA . THR A 1 265 ? 24.204 18.491 -8.327 1.00 86.12 265 THR A CA 1
ATOM 2133 C C . THR A 1 265 ? 24.306 17.888 -6.929 1.00 86.12 265 THR A C 1
ATOM 2135 O O . THR A 1 265 ? 24.027 16.702 -6.764 1.00 86.12 265 THR A O 1
ATOM 2138 N N . VAL A 1 266 ? 24.602 18.692 -5.901 1.00 89.25 266 VAL A N 1
ATOM 2139 C CA . VAL A 1 266 ? 24.633 18.227 -4.501 1.00 89.25 266 VAL A CA 1
ATOM 2140 C C . VAL A 1 266 ? 23.266 17.709 -4.057 1.00 89.25 266 VAL A C 1
ATOM 2142 O O . VAL A 1 266 ? 23.187 16.626 -3.476 1.00 89.25 266 VAL A O 1
ATOM 2145 N N . ILE A 1 267 ? 22.184 18.433 -4.360 1.00 87.81 267 ILE A N 1
ATOM 2146 C CA . ILE A 1 267 ? 20.814 18.001 -4.037 1.00 87.81 267 ILE A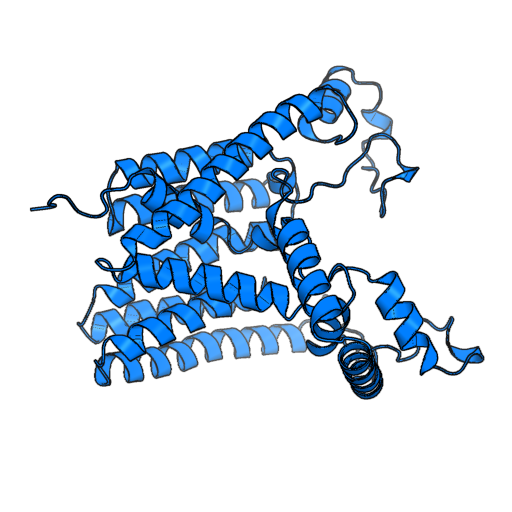 CA 1
ATOM 2147 C C . ILE A 1 267 ? 20.505 16.666 -4.718 1.00 87.81 267 ILE A C 1
ATOM 2149 O O . ILE A 1 267 ? 20.049 15.736 -4.056 1.00 87.81 267 ILE A O 1
ATOM 2153 N N . ARG A 1 268 ? 20.798 16.540 -6.016 1.00 86.12 268 ARG A N 1
ATOM 2154 C CA . ARG A 1 268 ? 20.585 15.308 -6.784 1.00 86.12 268 ARG A CA 1
ATOM 2155 C C . ARG A 1 268 ? 21.372 14.139 -6.187 1.00 86.12 268 ARG A C 1
ATOM 2157 O O . ARG A 1 268 ? 20.782 13.105 -5.894 1.00 86.12 268 ARG A O 1
ATOM 2164 N N . HIS A 1 269 ? 22.663 14.329 -5.920 1.00 89.00 269 HIS A N 1
ATOM 2165 C CA . HIS A 1 269 ? 23.545 13.288 -5.380 1.00 89.00 269 HIS A CA 1
ATOM 2166 C C . HIS A 1 269 ? 23.241 12.950 -3.920 1.00 89.00 269 HIS A C 1
ATOM 2168 O O . HIS A 1 269 ? 23.761 11.967 -3.408 1.00 89.00 269 HIS A O 1
ATOM 2174 N N . THR A 1 270 ? 22.442 13.751 -3.221 1.00 88.50 270 THR A N 1
ATOM 2175 C CA . THR A 1 270 ? 22.078 13.463 -1.832 1.00 88.50 270 THR A CA 1
ATOM 2176 C C . THR A 1 270 ? 20.682 12.862 -1.742 1.00 88.50 270 THR A C 1
ATOM 2178 O O . THR A 1 270 ? 20.510 11.878 -1.042 1.00 88.50 270 THR A O 1
ATOM 2181 N N . LEU A 1 271 ? 19.696 13.408 -2.459 1.00 86.31 271 LEU A N 1
ATOM 2182 C CA . LEU A 1 271 ? 18.290 13.006 -2.336 1.00 86.31 271 LEU A CA 1
ATOM 2183 C C . LEU A 1 271 ? 17.841 11.974 -3.377 1.00 86.31 271 LEU A C 1
ATOM 2185 O O . LEU A 1 271 ? 16.946 11.188 -3.093 1.00 86.31 271 LEU A O 1
ATOM 2189 N N . ILE A 1 272 ? 18.388 12.014 -4.594 1.00 85.69 272 ILE A N 1
ATOM 2190 C CA . ILE A 1 272 ? 17.804 11.335 -5.765 1.00 85.69 272 ILE A CA 1
ATOM 2191 C C . ILE A 1 272 ? 18.664 10.159 -6.209 1.00 85.69 272 ILE A C 1
ATOM 2193 O O . ILE A 1 272 ? 18.128 9.129 -6.591 1.00 85.69 272 ILE A O 1
ATOM 2197 N N . THR A 1 273 ? 19.982 10.290 -6.212 1.00 87.31 273 THR A N 1
ATOM 2198 C CA . THR A 1 273 ? 20.823 9.313 -6.903 1.00 87.31 273 THR A CA 1
ATOM 2199 C C . THR A 1 273 ? 21.251 8.169 -5.993 1.00 87.31 273 THR A C 1
ATOM 2201 O O . THR A 1 273 ? 21.978 8.397 -5.041 1.00 87.31 273 THR A O 1
ATOM 2204 N N . LYS A 1 274 ? 20.833 6.931 -6.268 1.00 86.94 274 LYS A N 1
ATOM 2205 C CA . LYS A 1 274 ? 20.979 5.799 -5.339 1.00 86.94 274 LYS A CA 1
ATOM 2206 C C . LYS A 1 274 ? 22.424 5.363 -5.085 1.00 86.94 274 LYS A C 1
ATOM 2208 O O . LYS A 1 274 ? 22.753 4.917 -3.989 1.00 86.94 274 LYS A O 1
ATOM 2213 N N . ASP A 1 275 ? 23.286 5.455 -6.083 1.00 87.12 275 ASP A N 1
ATOM 2214 C CA . ASP A 1 275 ? 24.675 4.978 -6.089 1.00 87.12 275 ASP A CA 1
ATOM 2215 C C . ASP A 1 275 ? 25.691 5.979 -5.513 1.00 87.12 275 ASP A C 1
ATOM 2217 O O . ASP A 1 275 ? 26.876 5.665 -5.394 1.00 87.12 275 ASP A O 1
ATOM 2221 N N . THR A 1 276 ? 25.256 7.161 -5.074 1.00 89.81 276 THR A N 1
ATOM 2222 C CA . THR A 1 276 ? 26.144 8.169 -4.485 1.00 89.81 276 THR A CA 1
ATOM 2223 C C . THR A 1 276 ? 26.270 8.018 -2.970 1.00 89.81 276 THR A C 1
ATOM 2225 O O . THR A 1 276 ? 25.340 7.649 -2.250 1.00 89.81 276 THR A O 1
ATOM 2228 N N . ARG A 1 277 ? 27.426 8.426 -2.431 1.00 90.06 277 ARG A N 1
ATOM 2229 C CA . ARG A 1 277 ? 27.665 8.445 -0.977 1.00 90.06 277 ARG A CA 1
ATOM 2230 C C . ARG A 1 277 ? 26.646 9.296 -0.208 1.00 90.06 277 ARG A C 1
ATOM 2232 O O . ARG A 1 277 ? 26.304 8.944 0.916 1.00 90.06 277 ARG A O 1
ATOM 2239 N N . GLY A 1 278 ? 26.188 10.407 -0.793 1.00 89.69 278 GLY A N 1
ATOM 2240 C CA . GLY A 1 278 ? 25.205 11.298 -0.171 1.00 89.69 278 GLY A CA 1
ATOM 2241 C C . GLY A 1 278 ? 23.877 10.588 0.086 1.00 89.69 278 GLY A C 1
ATOM 2242 O O . GLY A 1 278 ? 23.388 10.592 1.214 1.00 89.69 278 GLY A O 1
ATOM 2243 N N . TYR A 1 279 ? 23.353 9.899 -0.927 1.00 91.25 279 TYR A N 1
ATOM 2244 C CA . TYR A 1 279 ? 22.125 9.124 -0.796 1.00 91.25 279 TYR A CA 1
ATOM 2245 C C . TYR A 1 279 ? 22.270 7.935 0.146 1.00 91.25 279 TYR A C 1
ATOM 2247 O O . TYR A 1 279 ? 21.362 7.676 0.925 1.00 91.25 279 TYR A O 1
ATOM 2255 N N . GLN A 1 280 ? 23.414 7.246 0.162 1.00 91.88 280 GLN A N 1
ATOM 2256 C CA . GLN A 1 280 ? 23.622 6.102 1.063 1.00 91.88 280 GLN A CA 1
ATOM 2257 C C . GLN A 1 280 ? 23.463 6.464 2.556 1.00 91.88 280 GLN A C 1
ATOM 2259 O O . GLN A 1 280 ? 23.039 5.631 3.360 1.00 91.88 280 GLN A O 1
ATOM 2264 N N . ILE A 1 281 ? 23.732 7.719 2.939 1.00 91.69 281 ILE A N 1
ATOM 2265 C CA . ILE A 1 281 ? 23.453 8.217 4.296 1.00 91.69 281 ILE A CA 1
ATOM 2266 C C . ILE A 1 281 ? 21.941 8.286 4.544 1.00 91.69 281 ILE A C 1
ATOM 2268 O O . ILE A 1 281 ? 21.471 7.824 5.583 1.00 91.69 281 ILE A O 1
ATOM 2272 N N . LEU A 1 282 ? 21.172 8.821 3.593 1.00 91.62 282 LEU A N 1
ATOM 2273 C CA . LEU A 1 282 ? 19.712 8.887 3.700 1.00 91.62 282 LEU A CA 1
ATOM 2274 C C . LEU A 1 282 ? 19.090 7.500 3.679 1.00 91.62 282 LEU A C 1
ATOM 2276 O O . LEU A 1 282 ? 18.273 7.196 4.540 1.00 91.62 282 LEU A O 1
ATOM 2280 N N . PHE A 1 283 ? 19.556 6.637 2.780 1.00 92.50 283 PHE A N 1
ATOM 2281 C CA . PHE A 1 283 ? 19.164 5.237 2.725 1.00 92.50 283 PHE A CA 1
ATOM 2282 C C . PHE A 1 283 ? 19.367 4.543 4.072 1.00 92.50 283 PHE A C 1
ATOM 2284 O O . PHE A 1 283 ? 18.515 3.780 4.509 1.00 92.50 283 PHE A O 1
ATOM 2291 N N . THR A 1 284 ? 20.459 4.837 4.781 1.00 94.50 284 THR A N 1
ATOM 2292 C CA . THR A 1 284 ? 20.678 4.283 6.124 1.00 94.50 284 THR A CA 1
ATOM 2293 C C . THR A 1 284 ? 19.588 4.737 7.102 1.00 94.50 284 THR A C 1
ATOM 2295 O O . THR A 1 284 ? 19.083 3.925 7.877 1.00 94.50 284 THR A O 1
ATOM 2298 N N . ILE A 1 285 ? 19.179 6.009 7.054 1.00 93.81 285 ILE A N 1
ATOM 2299 C CA . ILE A 1 285 ? 18.079 6.542 7.875 1.00 93.81 285 ILE A CA 1
ATOM 2300 C C . ILE A 1 285 ? 16.752 5.870 7.496 1.00 93.81 285 ILE A C 1
ATOM 2302 O O . ILE A 1 285 ? 16.019 5.420 8.381 1.00 93.81 285 ILE A O 1
ATOM 2306 N N . GLU A 1 286 ? 16.455 5.757 6.201 1.00 93.75 286 GLU A N 1
ATOM 2307 C CA . GLU A 1 286 ? 15.268 5.070 5.680 1.00 93.75 286 GLU A CA 1
ATOM 2308 C C . GLU A 1 286 ? 15.233 3.604 6.128 1.00 93.75 286 GLU A C 1
ATOM 2310 O O . GLU A 1 286 ? 14.231 3.145 6.673 1.00 93.75 286 GLU A O 1
ATOM 2315 N N . GLN A 1 287 ? 16.342 2.880 5.975 1.00 96.06 287 GLN A N 1
ATOM 2316 C CA . GLN A 1 287 ? 16.465 1.471 6.334 1.00 96.06 287 GLN A CA 1
ATOM 2317 C C . GLN A 1 287 ? 16.285 1.255 7.835 1.00 96.06 287 GLN A C 1
ATOM 2319 O O . GLN A 1 287 ? 15.548 0.355 8.234 1.00 96.06 287 GLN A O 1
ATOM 2324 N N . LEU A 1 288 ? 16.909 2.078 8.682 1.00 96.75 288 LEU A N 1
ATOM 2325 C CA . LEU A 1 288 ? 16.722 1.995 10.133 1.00 96.75 288 LEU A CA 1
ATOM 2326 C C . LEU A 1 288 ? 15.267 2.276 10.524 1.00 96.75 288 LEU A C 1
ATOM 2328 O O . LEU A 1 288 ? 14.690 1.542 11.325 1.00 96.75 288 LEU A O 1
ATOM 2332 N N . THR A 1 289 ? 14.654 3.291 9.919 1.00 96.19 289 THR A N 1
ATOM 2333 C CA . THR A 1 289 ? 13.240 3.631 10.137 1.00 96.19 289 THR A CA 1
ATOM 2334 C C . THR A 1 289 ? 12.331 2.479 9.729 1.00 96.19 289 THR A C 1
ATOM 2336 O O . THR A 1 289 ? 11.434 2.092 10.478 1.00 96.19 289 THR A O 1
ATOM 2339 N N . TRP A 1 290 ? 12.592 1.884 8.569 1.00 96.56 290 TRP A N 1
ATOM 2340 C CA . TRP A 1 290 ? 11.848 0.744 8.062 1.00 96.56 290 TRP A CA 1
ATOM 2341 C C . TRP A 1 290 ? 11.989 -0.484 8.966 1.00 96.56 290 TRP A C 1
ATOM 2343 O O . TRP A 1 290 ? 10.988 -1.111 9.305 1.00 96.56 290 TRP A O 1
ATOM 2353 N N . LEU A 1 291 ? 13.196 -0.788 9.451 1.00 97.12 291 LEU A N 1
ATOM 2354 C CA . LEU A 1 291 ? 13.422 -1.870 10.416 1.00 97.12 291 LEU A CA 1
ATOM 2355 C C . LEU A 1 291 ? 12.663 -1.642 11.731 1.00 97.12 291 LEU A C 1
ATOM 2357 O O . LEU A 1 291 ? 12.084 -2.586 12.268 1.00 97.12 291 LEU A O 1
ATOM 2361 N N . ILE A 1 292 ? 12.606 -0.401 12.228 1.00 97.56 292 ILE A N 1
ATOM 2362 C CA . ILE A 1 292 ? 11.803 -0.045 13.409 1.00 97.56 292 ILE A CA 1
ATOM 2363 C C . ILE A 1 292 ? 10.308 -0.262 13.134 1.00 97.56 292 ILE A C 1
ATOM 2365 O O . ILE A 1 292 ? 9.609 -0.824 13.979 1.00 97.56 292 ILE A O 1
ATOM 2369 N N . LEU A 1 293 ? 9.812 0.124 11.955 1.00 97.06 293 LEU A N 1
ATOM 2370 C CA . LEU A 1 293 ? 8.422 -0.120 11.560 1.00 97.06 293 LEU A CA 1
ATOM 2371 C C . LEU A 1 293 ? 8.110 -1.619 11.477 1.00 97.06 293 LEU A C 1
ATOM 2373 O O . LEU A 1 293 ? 7.096 -2.050 12.029 1.00 97.06 293 LEU A O 1
ATOM 2377 N N . LEU A 1 294 ? 8.982 -2.426 10.865 1.00 96.00 294 LEU A N 1
ATOM 2378 C CA . LEU A 1 294 ? 8.835 -3.885 10.810 1.00 96.00 294 LEU A CA 1
ATOM 2379 C C . LEU A 1 294 ? 8.849 -4.511 12.211 1.00 96.00 294 LEU A C 1
ATOM 2381 O O . LEU A 1 294 ? 8.035 -5.388 12.504 1.00 96.00 294 LEU A O 1
ATOM 2385 N N . TYR A 1 295 ? 9.722 -4.033 13.100 1.00 95.94 295 TYR A N 1
ATOM 2386 C CA . TYR A 1 295 ? 9.738 -4.459 14.498 1.00 95.94 295 TYR A CA 1
ATOM 2387 C C . TYR A 1 295 ? 8.428 -4.097 15.213 1.00 95.94 295 TYR A C 1
ATOM 2389 O O . TYR A 1 295 ? 7.844 -4.938 15.896 1.00 95.94 295 TYR A O 1
ATOM 2397 N N . GLY A 1 296 ? 7.900 -2.891 14.985 1.00 95.31 296 GLY A N 1
ATOM 2398 C CA . GLY A 1 296 ? 6.581 -2.474 15.462 1.00 95.31 296 GLY A CA 1
ATOM 2399 C C . GLY A 1 296 ? 5.448 -3.372 14.964 1.00 95.31 296 GLY A C 1
ATOM 2400 O O . GLY A 1 296 ? 4.600 -3.782 15.756 1.00 95.31 296 GLY A O 1
ATOM 2401 N N . LEU A 1 297 ? 5.450 -3.749 13.679 1.00 94.50 297 LEU A N 1
ATOM 2402 C CA . LEU A 1 297 ? 4.476 -4.704 13.135 1.00 94.50 297 LEU A CA 1
ATOM 2403 C C . LEU A 1 297 ? 4.554 -6.047 13.864 1.00 94.50 297 LEU A C 1
ATOM 2405 O O . LEU A 1 297 ? 3.518 -6.586 14.255 1.00 94.50 297 LEU A O 1
ATOM 2409 N N . ALA A 1 298 ? 5.762 -6.567 14.094 1.00 93.31 298 ALA A N 1
ATOM 2410 C CA . ALA A 1 298 ? 5.958 -7.821 14.817 1.00 93.31 298 ALA A CA 1
ATOM 2411 C C . ALA A 1 298 ? 5.453 -7.738 16.268 1.00 93.31 298 ALA A C 1
ATOM 2413 O O . ALA A 1 298 ? 4.797 -8.664 16.749 1.00 93.31 298 ALA A O 1
ATOM 2414 N N . LEU A 1 299 ? 5.697 -6.620 16.959 1.00 91.88 299 LEU A N 1
ATOM 2415 C CA . LEU A 1 299 ? 5.169 -6.387 18.306 1.00 91.88 299 LEU A CA 1
ATOM 2416 C C . LEU A 1 299 ? 3.641 -6.302 18.330 1.00 91.88 299 LEU A C 1
ATOM 2418 O O . LEU A 1 299 ? 3.029 -6.804 19.274 1.00 91.88 299 LEU A O 1
ATOM 2422 N N . SER A 1 300 ? 3.020 -5.746 17.285 1.00 91.00 300 SER A N 1
ATOM 2423 C CA . SER A 1 300 ? 1.560 -5.618 17.207 1.00 91.00 300 SER A CA 1
ATOM 2424 C C . SER A 1 300 ? 0.839 -6.966 17.331 1.00 91.00 300 SER A C 1
ATOM 2426 O O . SER A 1 300 ? -0.254 -7.018 17.890 1.00 91.00 300 SER A O 1
ATOM 2428 N N . ILE A 1 301 ? 1.460 -8.074 16.897 1.00 87.38 301 ILE A N 1
ATOM 2429 C CA . ILE A 1 301 ? 0.894 -9.435 16.973 1.00 87.38 301 ILE A CA 1
ATOM 2430 C C . ILE A 1 301 ? 0.523 -9.804 18.416 1.00 87.38 301 ILE A C 1
ATOM 2432 O O . ILE A 1 301 ? -0.474 -10.483 18.650 1.00 87.38 301 ILE A O 1
ATOM 2436 N N . LYS A 1 302 ? 1.281 -9.319 19.407 1.00 82.31 302 LYS A N 1
ATOM 2437 C CA . LYS A 1 302 ? 1.013 -9.590 20.829 1.00 82.31 302 LYS A CA 1
ATOM 2438 C C . LYS A 1 302 ? -0.246 -8.887 21.348 1.00 82.31 302 LYS A C 1
ATOM 2440 O O . LYS A 1 302 ? -0.804 -9.323 22.346 1.00 82.31 302 LYS A O 1
ATOM 2445 N N . ILE A 1 303 ? -0.699 -7.843 20.656 1.00 73.88 303 ILE A N 1
ATOM 2446 C CA . ILE A 1 303 ? -1.842 -6.994 21.021 1.00 73.88 303 ILE A CA 1
ATOM 2447 C C . ILE A 1 303 ? -3.163 -7.536 20.416 1.00 73.88 303 ILE A C 1
ATOM 2449 O O . ILE A 1 303 ? -4.249 -7.087 20.767 1.00 73.88 303 ILE A O 1
ATOM 2453 N N . TYR A 1 304 ? -3.091 -8.568 19.560 1.00 62.03 304 TYR A N 1
ATOM 2454 C CA . TYR A 1 304 ? -4.221 -9.189 18.839 1.00 62.03 304 TYR A CA 1
ATOM 2455 C C . TYR A 1 304 ? -5.416 -9.605 19.722 1.00 62.03 304 TYR A C 1
ATOM 2457 O O . TYR A 1 304 ? -6.553 -9.710 19.262 1.00 62.03 304 TYR A O 1
ATOM 2465 N N . LYS A 1 305 ? -5.192 -9.887 21.009 1.00 60.56 305 LYS A N 1
ATOM 2466 C CA . LYS A 1 305 ? -6.228 -10.497 21.851 1.00 60.56 305 LYS A CA 1
ATOM 2467 C C . LYS A 1 305 ? -7.242 -9.518 22.447 1.00 60.56 305 LYS A C 1
ATOM 2469 O O . LYS A 1 305 ? -8.239 -9.993 22.977 1.00 60.56 305 LYS A O 1
ATOM 2474 N N . GLU A 1 306 ? -7.036 -8.204 22.347 1.00 61.66 306 GLU A N 1
ATOM 2475 C CA . GLU A 1 306 ? -7.795 -7.255 23.181 1.00 61.66 306 GLU A CA 1
ATOM 2476 C C . GLU A 1 306 ? -8.540 -6.148 22.413 1.00 61.66 306 GLU A C 1
ATOM 2478 O O . GLU A 1 306 ? -9.426 -5.526 22.991 1.00 61.66 306 GLU A O 1
ATOM 2483 N N . VAL A 1 307 ? -8.245 -5.899 21.125 1.00 78.31 307 VAL A N 1
ATOM 2484 C CA . VAL A 1 307 ? -8.750 -4.698 20.421 1.00 78.31 307 VAL A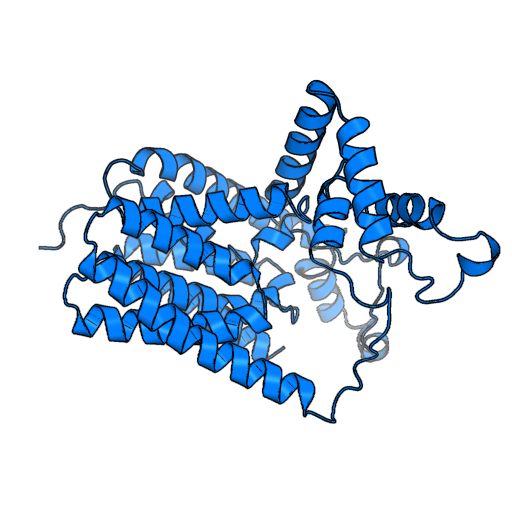 CA 1
ATOM 2485 C C . VAL A 1 307 ? -9.146 -4.989 18.964 1.00 78.31 307 VAL A C 1
ATOM 2487 O O . VAL A 1 307 ? -8.301 -5.307 18.125 1.00 78.31 307 VAL A O 1
ATOM 2490 N N . GLU A 1 308 ? -10.434 -4.841 18.633 1.00 85.81 308 GLU A N 1
ATOM 2491 C CA . GLU A 1 308 ? -10.987 -5.122 17.293 1.00 85.81 308 GLU A CA 1
ATOM 2492 C C . GLU A 1 308 ? -10.326 -4.286 16.190 1.00 85.81 308 GLU A C 1
ATOM 2494 O O . GLU A 1 308 ? -10.069 -4.772 15.087 1.00 85.81 308 GLU A O 1
ATOM 2499 N N . GLU A 1 309 ? -10.002 -3.034 16.495 1.00 89.88 309 GLU A N 1
ATOM 2500 C CA . GLU A 1 309 ? -9.327 -2.099 15.601 1.00 89.88 309 GLU A CA 1
ATOM 2501 C C . GLU A 1 309 ? -7.935 -2.591 15.196 1.00 89.88 309 GLU A C 1
ATOM 2503 O O . GLU A 1 309 ? -7.543 -2.462 14.034 1.00 89.88 309 GLU A O 1
ATOM 2508 N N . VAL A 1 310 ? -7.197 -3.191 16.135 1.00 91.12 310 VAL A N 1
ATOM 2509 C CA . VAL A 1 310 ? -5.875 -3.780 15.874 1.00 91.12 310 VAL A CA 1
ATOM 2510 C C . VAL A 1 310 ? -6.025 -5.008 14.980 1.00 91.12 310 VAL A C 1
ATOM 2512 O O . VAL A 1 310 ? -5.283 -5.152 14.008 1.00 91.12 310 VAL A O 1
ATOM 2515 N N . ASN A 1 311 ? -7.033 -5.842 15.241 1.00 91.31 311 ASN A N 1
ATOM 2516 C CA . ASN A 1 311 ? -7.312 -7.043 14.451 1.00 91.31 311 ASN A CA 1
ATOM 2517 C C . ASN A 1 311 ? -7.674 -6.701 13.003 1.00 91.31 311 ASN A C 1
ATOM 2519 O O . ASN A 1 311 ? -7.191 -7.347 12.074 1.00 91.31 311 ASN A O 1
ATOM 2523 N N . PHE A 1 312 ? -8.460 -5.645 12.799 1.00 94.62 312 PHE A N 1
ATOM 2524 C CA . PHE A 1 312 ? -8.753 -5.102 11.473 1.00 94.62 312 PHE A CA 1
ATOM 2525 C C . PHE A 1 312 ? -7.488 -4.649 10.732 1.00 94.62 312 PHE A C 1
ATOM 2527 O O . PHE A 1 312 ? -7.293 -5.003 9.564 1.00 94.62 312 PHE A O 1
ATOM 2534 N N . LEU A 1 313 ? -6.609 -3.891 11.393 1.00 95.44 313 LEU A N 1
ATOM 2535 C CA . LEU A 1 313 ? -5.359 -3.428 10.785 1.00 95.44 313 LEU A CA 1
ATOM 2536 C C . LEU A 1 313 ? -4.442 -4.607 10.435 1.00 95.44 313 LEU A C 1
ATOM 2538 O O . LEU A 1 313 ? -3.900 -4.653 9.331 1.00 95.44 313 LEU A O 1
ATOM 2542 N N . GLN A 1 314 ? -4.325 -5.594 11.323 1.00 94.31 314 GLN A N 1
ATOM 2543 C CA . GLN A 1 314 ? -3.551 -6.814 11.082 1.00 94.31 314 GLN A CA 1
ATOM 2544 C C . GLN A 1 314 ? -4.098 -7.624 9.914 1.00 94.31 314 GLN A C 1
ATOM 2546 O O . GLN A 1 314 ? -3.324 -8.027 9.049 1.00 94.31 314 GLN A O 1
ATOM 2551 N N . LEU A 1 315 ? -5.418 -7.814 9.839 1.00 95.25 315 LEU A N 1
ATOM 2552 C CA . LEU A 1 315 ? -6.060 -8.490 8.712 1.00 95.25 315 LEU A CA 1
ATOM 2553 C C . LEU A 1 315 ? -5.870 -7.725 7.403 1.00 95.25 315 LEU A C 1
ATOM 2555 O O . LEU A 1 315 ? -5.689 -8.349 6.361 1.00 95.25 315 LEU A O 1
ATOM 2559 N N . THR A 1 316 ? -5.854 -6.391 7.444 1.00 96.81 316 THR A N 1
ATOM 2560 C CA . THR A 1 316 ? -5.587 -5.569 6.257 1.00 96.81 316 THR A CA 1
ATOM 2561 C C . THR A 1 316 ? -4.155 -5.761 5.759 1.00 96.81 316 THR A C 1
ATOM 2563 O O . THR A 1 316 ? -3.956 -6.001 4.568 1.00 96.81 316 THR A O 1
ATOM 2566 N N . ILE A 1 317 ? -3.156 -5.713 6.650 1.00 96.31 317 ILE A N 1
ATOM 2567 C CA . ILE A 1 317 ? -1.752 -5.961 6.285 1.00 96.31 317 ILE A CA 1
ATOM 2568 C C . ILE A 1 317 ? -1.557 -7.401 5.816 1.00 96.31 317 ILE A C 1
ATOM 2570 O O . ILE A 1 317 ? -0.961 -7.621 4.767 1.00 96.31 317 ILE A O 1
ATOM 2574 N N . PHE A 1 318 ? -2.105 -8.378 6.537 1.00 96.06 318 PHE A N 1
ATOM 2575 C CA . PHE A 1 318 ? -2.044 -9.786 6.153 1.00 96.06 318 PHE A CA 1
ATOM 2576 C C . PHE A 1 318 ? -2.673 -10.027 4.777 1.00 96.06 318 PHE A C 1
ATOM 2578 O O . PHE A 1 318 ? -2.050 -10.649 3.920 1.00 96.06 318 PHE A O 1
ATOM 2585 N N . GLY A 1 319 ? -3.869 -9.488 4.531 1.00 96.56 319 GLY A N 1
ATOM 2586 C CA . GLY A 1 319 ? -4.541 -9.569 3.235 1.00 96.56 319 GLY A CA 1
ATOM 2587 C C . GLY A 1 319 ? -3.745 -8.890 2.120 1.00 96.56 319 GLY A C 1
ATOM 2588 O O . GLY A 1 319 ? -3.674 -9.419 1.013 1.00 96.56 319 GLY A O 1
ATOM 2589 N N . GLY A 1 320 ? -3.089 -7.765 2.415 1.00 95.62 320 GLY A N 1
ATOM 2590 C CA . GLY A 1 320 ? -2.198 -7.076 1.482 1.00 95.62 320 GLY A CA 1
ATOM 2591 C C . GLY A 1 320 ? -0.967 -7.910 1.134 1.00 95.62 320 GLY A C 1
ATOM 2592 O O . GLY A 1 320 ? -0.643 -8.069 -0.040 1.00 95.62 320 GLY A O 1
ATOM 2593 N N . MET A 1 321 ? -0.329 -8.519 2.134 1.00 95.50 321 MET A N 1
ATOM 2594 C CA . MET A 1 321 ? 0.793 -9.437 1.924 1.00 95.50 321 MET A CA 1
ATOM 2595 C C . MET A 1 321 ? 0.365 -10.668 1.127 1.00 95.50 321 MET A C 1
ATOM 2597 O O . MET A 1 321 ? 1.047 -11.036 0.176 1.00 95.50 321 MET A O 1
ATOM 2601 N N . LEU A 1 322 ? -0.784 -11.268 1.451 1.00 95.94 322 LEU A N 1
ATOM 2602 C CA . LEU A 1 322 ? -1.335 -12.400 0.707 1.00 95.94 322 LEU A CA 1
ATOM 2603 C C . LEU A 1 322 ? -1.611 -12.027 -0.754 1.00 95.94 322 LEU A C 1
ATOM 2605 O O . LEU A 1 322 ? -1.240 -12.777 -1.655 1.00 95.94 322 LEU A O 1
ATOM 2609 N N . PHE A 1 323 ? -2.194 -10.850 -0.998 1.00 95.81 323 PHE A N 1
ATOM 2610 C CA . PHE A 1 323 ? -2.387 -10.320 -2.345 1.00 95.81 323 PHE A CA 1
ATOM 2611 C C . PHE A 1 323 ? -1.050 -10.217 -3.093 1.00 95.81 323 PHE A C 1
ATOM 2613 O O . PHE A 1 323 ? -0.936 -10.732 -4.201 1.00 95.81 323 PHE A O 1
ATOM 2620 N N . LEU A 1 324 ? -0.015 -9.634 -2.482 1.00 95.19 324 LEU A N 1
ATOM 2621 C CA . LEU A 1 324 ? 1.309 -9.519 -3.105 1.00 95.19 324 LEU A CA 1
ATOM 2622 C C . LEU A 1 324 ? 2.000 -10.873 -3.303 1.00 95.19 324 LEU A C 1
ATOM 2624 O O . LEU A 1 324 ? 2.795 -11.014 -4.228 1.00 95.19 324 LEU A O 1
ATOM 2628 N N . MET A 1 325 ? 1.712 -11.880 -2.476 1.00 95.50 325 MET A N 1
ATOM 2629 C CA . MET A 1 325 ? 2.233 -13.235 -2.683 1.00 95.50 325 MET A CA 1
ATOM 2630 C C . MET A 1 325 ? 1.537 -13.956 -3.843 1.00 95.50 325 MET A C 1
ATOM 2632 O O . MET A 1 325 ? 2.193 -14.744 -4.517 1.00 95.50 325 MET A O 1
ATOM 2636 N N . ILE A 1 326 ? 0.267 -13.657 -4.130 1.00 95.62 326 ILE A N 1
ATOM 2637 C CA . ILE A 1 326 ? -0.476 -14.236 -5.264 1.00 95.62 326 ILE A CA 1
ATOM 2638 C C . ILE A 1 326 ? -0.162 -13.506 -6.580 1.00 95.62 326 ILE A C 1
ATOM 2640 O O . ILE A 1 326 ? 0.047 -14.144 -7.606 1.00 95.62 326 ILE A O 1
ATOM 2644 N N . PHE A 1 327 ? -0.136 -12.175 -6.554 1.00 95.19 327 PHE A N 1
ATOM 2645 C CA . PHE A 1 327 ? 0.056 -11.317 -7.727 1.00 95.19 327 PHE A CA 1
ATOM 2646 C C . PHE A 1 327 ? 1.519 -10.862 -7.854 1.00 95.19 327 PHE A C 1
ATOM 2648 O O . PHE A 1 327 ? 2.426 -11.470 -7.284 1.00 95.19 327 PHE A O 1
ATOM 2655 N N . GLU A 1 328 ? 1.769 -9.787 -8.604 1.00 88.50 328 GLU A N 1
ATOM 2656 C CA . GLU A 1 328 ? 3.077 -9.141 -8.657 1.00 88.50 328 GLU A CA 1
ATOM 2657 C C . GLU A 1 328 ? 3.464 -8.622 -7.258 1.00 88.50 328 GLU A C 1
ATOM 2659 O O . GLU A 1 328 ? 2.812 -7.743 -6.690 1.00 88.50 328 GLU A O 1
ATOM 2664 N N . GLY A 1 329 ? 4.525 -9.208 -6.703 1.00 86.88 329 GLY A N 1
ATOM 2665 C CA . GLY A 1 329 ? 5.080 -8.908 -5.378 1.00 86.88 329 GLY A CA 1
ATOM 2666 C C . GLY A 1 329 ? 6.564 -8.599 -5.504 1.00 86.88 329 GLY A C 1
ATOM 2667 O O . GLY A 1 329 ? 6.965 -8.009 -6.485 1.00 86.88 329 GLY A O 1
ATOM 2668 N N . GLY A 1 330 ? 7.414 -8.960 -4.551 1.00 86.44 330 GLY A N 1
ATOM 2669 C CA . GLY A 1 330 ? 8.870 -9.003 -4.761 1.00 86.44 330 GLY A CA 1
ATOM 2670 C C . GLY A 1 330 ? 9.599 -7.655 -4.855 1.00 86.44 330 GLY A C 1
ATOM 2671 O O . GLY A 1 330 ? 10.779 -7.633 -5.191 1.00 86.44 330 GLY A O 1
ATOM 2672 N N . LYS A 1 331 ? 8.929 -6.531 -4.567 1.00 90.81 331 LYS A N 1
ATOM 2673 C CA . LYS A 1 331 ? 9.546 -5.201 -4.404 1.00 90.81 331 LYS A CA 1
ATOM 2674 C C . LYS A 1 331 ? 8.843 -4.423 -3.300 1.00 90.81 331 LYS A C 1
ATOM 2676 O O . LYS A 1 331 ? 7.615 -4.322 -3.322 1.00 90.81 331 LYS A O 1
ATOM 2681 N N . THR A 1 332 ? 9.604 -3.777 -2.416 1.00 91.38 332 THR A N 1
ATOM 2682 C CA . THR A 1 332 ? 9.034 -2.987 -1.307 1.00 91.38 332 THR A CA 1
ATOM 2683 C C . THR A 1 332 ? 8.137 -1.837 -1.757 1.00 91.38 332 THR A C 1
ATOM 2685 O O . THR A 1 332 ? 7.193 -1.496 -1.051 1.00 91.38 332 THR A O 1
ATOM 2688 N N . ARG A 1 333 ? 8.323 -1.290 -2.967 1.00 90.19 333 ARG A N 1
ATOM 2689 C CA . ARG A 1 333 ? 7.446 -0.231 -3.509 1.00 90.19 333 ARG A CA 1
ATOM 2690 C C . ARG A 1 333 ? 5.962 -0.601 -3.512 1.00 90.19 333 ARG A C 1
ATOM 2692 O O . ARG A 1 333 ? 5.110 0.271 -3.384 1.00 90.19 333 ARG A O 1
ATOM 2699 N N . TYR A 1 334 ? 5.635 -1.890 -3.626 1.00 91.25 334 TYR A N 1
ATOM 2700 C CA . TYR A 1 334 ? 4.248 -2.354 -3.596 1.00 91.25 334 TYR A CA 1
ATOM 2701 C C . TYR A 1 334 ? 3.603 -2.252 -2.207 1.00 91.25 334 TYR A C 1
ATOM 2703 O O . TYR A 1 334 ? 2.387 -2.387 -2.100 1.00 91.25 334 TYR A O 1
ATOM 2711 N N . LEU A 1 335 ? 4.378 -1.969 -1.156 1.00 93.25 335 LEU A N 1
ATOM 2712 C CA . LEU A 1 335 ? 3.876 -1.679 0.188 1.00 93.25 335 LEU A CA 1
ATOM 2713 C C . LEU A 1 335 ? 3.521 -0.206 0.404 1.00 93.25 335 LEU A C 1
ATOM 2715 O O . LEU A 1 335 ? 2.869 0.096 1.401 1.00 93.25 335 LEU A O 1
ATOM 2719 N N . ILE A 1 336 ? 3.857 0.704 -0.520 1.00 91.44 336 ILE A N 1
ATOM 2720 C CA . ILE A 1 336 ? 3.479 2.127 -0.407 1.00 91.44 336 ILE A CA 1
ATOM 2721 C C . ILE A 1 336 ? 1.954 2.260 -0.265 1.00 91.44 336 ILE A C 1
ATOM 2723 O O . ILE A 1 336 ? 1.470 2.997 0.586 1.00 91.44 336 ILE A O 1
ATOM 2727 N N . GLN A 1 337 ? 1.185 1.465 -1.012 1.00 89.69 337 GLN A N 1
ATOM 2728 C CA . GLN A 1 337 ? -0.283 1.425 -0.928 1.00 89.69 337 GLN A CA 1
ATOM 2729 C C . GLN A 1 337 ? -0.839 0.871 0.402 1.00 89.69 337 GLN A C 1
ATOM 2731 O O . GLN A 1 337 ? -2.045 0.909 0.625 1.00 89.69 337 GLN A O 1
ATOM 2736 N N . PHE A 1 338 ? 0.009 0.332 1.278 1.00 93.62 338 PHE A N 1
ATOM 2737 C CA . PHE A 1 338 ? -0.357 -0.118 2.623 1.00 93.62 338 PHE A CA 1
ATOM 2738 C C . PHE A 1 338 ? 0.322 0.722 3.710 1.00 93.62 338 PHE A C 1
ATOM 2740 O O . PHE A 1 338 ? 0.226 0.404 4.894 1.00 93.62 338 PHE A O 1
ATOM 2747 N N . LEU A 1 339 ? 1.020 1.795 3.332 1.00 94.06 339 LEU A N 1
ATOM 2748 C CA . LEU A 1 339 ? 1.841 2.568 4.249 1.00 94.06 339 LEU A CA 1
ATOM 2749 C C . LEU A 1 339 ? 1.045 3.207 5.403 1.00 94.06 339 LEU A C 1
ATOM 2751 O O . LEU A 1 339 ? 1.525 3.131 6.535 1.00 94.06 339 LEU A O 1
ATOM 2755 N N . PRO A 1 340 ? -0.168 3.767 5.196 1.00 95.62 340 PRO A N 1
ATOM 2756 C CA . PRO A 1 340 ? -0.973 4.283 6.304 1.00 95.62 340 PRO A CA 1
ATOM 2757 C C . PRO A 1 340 ? -1.307 3.204 7.346 1.00 95.62 340 PRO A C 1
ATOM 2759 O O . PRO A 1 340 ? -1.231 3.453 8.548 1.00 95.62 340 PRO A O 1
ATOM 2762 N N . GLN A 1 341 ? -1.623 1.988 6.894 1.00 96.06 341 GLN A N 1
ATOM 2763 C CA . GLN A 1 341 ? -1.917 0.833 7.740 1.00 96.06 341 GLN A CA 1
ATOM 2764 C C . GLN A 1 341 ? -0.655 0.335 8.452 1.00 96.06 341 GLN A C 1
ATOM 2766 O O . GLN A 1 341 ? -0.710 0.058 9.648 1.00 96.06 341 GLN A O 1
ATOM 2771 N N . ILE A 1 342 ? 0.472 0.247 7.732 1.00 96.94 342 ILE A N 1
ATOM 2772 C CA . ILE A 1 342 ? 1.766 -0.188 8.274 1.00 96.94 342 ILE A CA 1
ATOM 2773 C C . ILE A 1 342 ? 2.186 0.757 9.391 1.00 96.94 342 ILE A C 1
ATOM 2775 O O . ILE A 1 342 ? 2.390 0.314 10.512 1.00 96.94 342 ILE A O 1
ATOM 2779 N N . ILE A 1 343 ? 2.243 2.061 9.120 1.00 97.12 343 ILE A N 1
ATOM 2780 C CA . ILE A 1 343 ? 2.698 3.060 10.092 1.00 97.12 343 ILE A CA 1
ATOM 2781 C C . ILE A 1 343 ? 1.809 3.069 11.334 1.00 97.12 343 ILE A C 1
ATOM 2783 O O . ILE A 1 343 ? 2.329 3.092 12.452 1.00 97.12 343 ILE A O 1
ATOM 2787 N N . LEU A 1 344 ? 0.486 3.017 11.161 1.00 96.94 344 LEU A N 1
ATOM 2788 C CA . LEU A 1 344 ? -0.443 2.995 12.286 1.00 96.94 344 LEU A CA 1
ATOM 2789 C C . LEU A 1 344 ? -0.274 1.735 13.139 1.00 96.94 344 LEU A C 1
ATOM 2791 O O . LEU A 1 344 ? -0.128 1.826 14.359 1.00 96.94 344 LEU A O 1
ATOM 2795 N N . LEU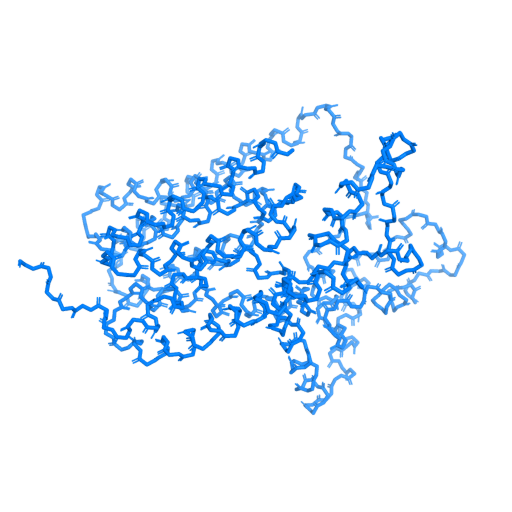 A 1 345 ? -0.242 0.562 12.507 1.00 95.88 345 LEU A N 1
ATOM 2796 C CA . LEU A 1 345 ? -0.104 -0.708 13.212 1.00 95.88 345 LEU A CA 1
ATOM 2797 C C . LEU A 1 345 ? 1.270 -0.856 13.883 1.00 95.88 345 LEU A C 1
ATOM 2799 O O . LEU A 1 345 ? 1.351 -1.324 15.018 1.00 95.88 345 LEU A O 1
ATOM 2803 N N . SER A 1 346 ? 2.340 -0.400 13.230 1.00 96.25 346 SER A N 1
ATOM 2804 C CA . SER A 1 346 ? 3.677 -0.328 13.822 1.00 96.25 346 SER A CA 1
ATOM 2805 C C . SER A 1 346 ? 3.703 0.590 15.036 1.00 96.25 346 SER A C 1
ATOM 2807 O O . SER A 1 346 ? 4.277 0.227 16.058 1.00 96.25 346 SER A O 1
ATOM 2809 N N . SER A 1 347 ? 3.059 1.756 14.954 1.00 95.88 347 SER A N 1
ATOM 2810 C CA . SER A 1 347 ? 2.994 2.719 16.061 1.00 95.88 347 SER A CA 1
ATOM 2811 C C . SER A 1 347 ? 2.255 2.145 17.269 1.00 95.88 347 SER A C 1
ATOM 2813 O O . SER A 1 347 ? 2.707 2.314 18.400 1.00 95.88 347 SER A O 1
ATOM 2815 N N . LEU A 1 348 ? 1.162 1.412 17.034 1.00 93.94 348 LEU A N 1
ATOM 2816 C CA . LEU A 1 348 ? 0.444 0.658 18.067 1.00 93.94 348 LEU A CA 1
ATOM 2817 C C . LEU A 1 348 ? 1.343 -0.404 18.716 1.00 93.94 348 LEU A C 1
ATOM 2819 O O . LEU A 1 348 ? 1.425 -0.479 19.942 1.00 93.94 348 LEU A O 1
ATOM 2823 N N . GLY A 1 349 ? 2.052 -1.189 17.900 1.00 93.31 349 GLY A N 1
ATOM 2824 C CA . GLY A 1 349 ? 2.970 -2.225 18.372 1.00 93.31 349 GLY A CA 1
ATOM 2825 C C . GLY A 1 349 ? 4.146 -1.687 19.189 1.00 93.31 349 GLY A C 1
ATOM 2826 O O . GLY A 1 349 ? 4.483 -2.262 20.220 1.00 93.31 349 GLY A O 1
ATOM 2827 N N . LEU A 1 350 ? 4.743 -0.570 18.763 1.00 93.75 350 LEU A N 1
ATOM 2828 C CA . LEU A 1 350 ? 5.854 0.085 19.466 1.00 93.75 350 LEU A CA 1
ATOM 2829 C C . LEU A 1 350 ? 5.414 0.737 20.776 1.00 93.75 350 LEU A C 1
ATOM 2831 O O . LEU A 1 350 ? 6.175 0.732 21.740 1.00 93.75 350 LEU A O 1
ATOM 2835 N N . TYR A 1 351 ? 4.201 1.293 20.823 1.00 91.38 351 TYR A N 1
ATOM 2836 C CA . TYR A 1 351 ? 3.671 1.884 22.049 1.00 91.38 351 TYR A CA 1
ATOM 2837 C C . TYR A 1 351 ? 3.314 0.817 23.096 1.00 91.38 351 TYR A C 1
ATOM 2839 O O . TYR A 1 351 ? 3.519 1.031 24.289 1.00 91.38 351 TYR A O 1
ATOM 2847 N N . GLY A 1 352 ? 2.808 -0.345 22.670 1.00 77.50 352 GLY A N 1
ATOM 2848 C CA . GLY A 1 352 ? 2.639 -1.528 23.523 1.00 77.50 352 GLY A CA 1
ATOM 2849 C C . GLY A 1 352 ? 1.510 -1.465 24.563 1.00 77.50 352 GLY A C 1
ATOM 2850 O O . GLY A 1 352 ? 1.206 -2.490 25.165 1.00 77.50 352 GLY A O 1
ATOM 2851 N N . ARG A 1 353 ? 0.853 -0.314 24.760 1.00 65.38 353 ARG A N 1
ATOM 2852 C CA . ARG A 1 353 ? -0.353 -0.157 25.594 1.00 65.38 353 ARG A CA 1
ATOM 2853 C C . ARG A 1 353 ? -1.474 0.428 24.752 1.00 65.38 353 ARG A C 1
ATOM 2855 O O . ARG A 1 353 ? -1.483 1.625 24.507 1.00 65.38 353 ARG A O 1
ATOM 2862 N N . VAL A 1 354 ? -2.405 -0.374 24.245 1.00 58.78 354 VAL A N 1
ATOM 2863 C CA . VAL A 1 354 ? -3.437 0.214 23.371 1.00 58.78 354 VAL A CA 1
ATOM 2864 C C . VAL A 1 354 ? -4.522 0.945 24.162 1.00 58.78 354 VAL A C 1
ATOM 2866 O O . VAL A 1 354 ? -5.109 1.871 23.613 1.00 58.78 354 VAL A O 1
ATOM 2869 N N . ILE A 1 355 ? -4.748 0.642 25.445 1.00 53.84 355 ILE A N 1
ATOM 2870 C CA . ILE A 1 355 ? -5.827 1.269 26.220 1.00 53.84 355 ILE A CA 1
ATOM 2871 C C . ILE A 1 355 ? -5.448 1.304 27.713 1.00 53.84 355 ILE A C 1
ATOM 2873 O O . ILE A 1 355 ? -5.570 0.303 28.404 1.00 53.84 355 ILE A O 1
ATOM 2877 N N . GLU A 1 356 ? -4.966 2.446 28.205 1.00 40.69 356 GLU A N 1
ATOM 2878 C CA . GLU A 1 356 ? -5.151 2.848 29.608 1.00 40.69 356 GLU A CA 1
ATOM 2879 C C . GLU A 1 356 ? -6.085 4.066 29.552 1.00 40.69 356 GLU A C 1
ATOM 2881 O O . GLU A 1 356 ? -5.720 5.102 28.996 1.00 40.69 356 GLU A O 1
ATOM 2886 N N . ASP A 1 357 ? -7.323 3.836 29.989 1.00 39.47 357 ASP A N 1
ATOM 2887 C CA . ASP A 1 357 ? -8.404 4.751 30.367 1.00 39.47 357 ASP A CA 1
ATOM 2888 C C . ASP A 1 357 ? -8.475 6.128 29.683 1.00 39.47 357 ASP A C 1
ATOM 2890 O O . ASP A 1 357 ? -7.782 7.087 30.021 1.00 39.47 357 ASP A O 1
ATOM 2894 N N . THR A 1 358 ? -9.440 6.244 28.765 1.00 35.31 358 THR A N 1
ATOM 2895 C CA . THR A 1 358 ? -10.137 7.516 28.523 1.00 35.31 358 THR A CA 1
ATOM 2896 C C . THR A 1 358 ? -11.510 7.431 29.182 1.00 35.31 358 THR A C 1
ATOM 2898 O O . THR A 1 358 ? -12.510 7.196 28.509 1.00 35.31 358 THR A O 1
ATOM 2901 N N . GLU A 1 359 ? -11.530 7.603 30.503 1.00 34.44 359 GLU A N 1
ATOM 2902 C CA . GLU A 1 359 ? -12.672 8.162 31.239 1.00 34.44 359 GLU A CA 1
ATOM 2903 C C . GLU A 1 359 ? -12.243 9.451 31.941 1.00 34.44 359 GLU A C 1
ATOM 2905 O O . GLU A 1 359 ? -11.158 9.456 32.569 1.00 34.44 359 GLU A O 1
#

Sequence (359 aa):
MFLNTVYVNSSAYISYYISRKYFNQKIADYCFFFYVILILFSPFFLTMYTDILALPLLSVQIGLALALLRTDNLSKVAKITSLLGIVTGIAYFLRPTALVLIIAIIVCLLFYKNWKKILLAILIFVISFGLIFSGGNFIKNNQTEIQLVEGNGLSKTALVFVDLGLTFTGTDQEDMKNNLLQYIEESKRDDYNNGMFATENVLKDIKRRLADYNLLTFSAHILVKLGATVMDGSLGWTYFENLEFEKTPYISPLYEKIKDNQLLTVIRHTLITKDTRGYQILFTIEQLTWLILLYGLALSIKIYKEVEEVNFLQLTIFGGMLFLMIFEGGKTRYLIQFLPQIILLSSLGLYGRVIEDTE

Secondary structure (DSSP, 8-state):
-HHHHHHHHHHHHHHHHHHHHHS-HHHHHHHHHHHHHHHHH-GGGGS--HHHHHHHHHHHHHHHHHHHHT---HHHHHHHHHHHHHHHHHHHHH-GGGHHHHHHHHHHHHHT--HHHHHHHHHHHHHHHHHHHHHHHHHHHH--SS-----TTTS--HHHHHHHHTSTTS--HHHHHHHHHTTS-GGGTTSTT-STT-HHHHHHHHHHHHHH--HHHHHHHHHHHHHHHHS-TTSS----SSGGG-SS----TTHHHHTT-HHHHHHIIIII-TTSHHHHHHHHHHHHHHHHHHHHHHHHGGGTTT-HHHHHHHHHHHHHHHHHHHSS-SSGGGGGGGHHHHHHHHHHHHH--S-S---